Protein AF-A0A969FIJ3-F1 (afdb_monomer)

Solvent-accessible surface area (backbone atoms only — not comparable to full-atom values): 21245 Å² total; per-residue (Å²): 135,83,86,87,83,89,82,89,80,90,75,83,78,81,76,71,98,68,79,74,63,68,66,63,60,55,56,56,54,52,56,52,54,58,53,62,64,61,66,54,66,56,73,38,86,42,56,45,99,85,70,45,84,40,71,21,28,52,48,74,53,94,52,35,28,40,27,32,74,63,82,83,68,59,65,67,65,50,49,52,53,39,51,48,50,39,48,29,52,52,45,49,34,66,26,41,72,47,78,44,38,78,31,93,72,66,46,93,75,81,39,34,40,40,32,49,38,92,77,64,84,58,75,48,35,34,37,70,17,16,37,35,32,35,30,30,60,69,59,54,51,52,29,51,51,37,30,76,75,70,61,18,38,56,59,64,62,45,28,30,49,26,24,14,53,44,26,71,68,54,46,64,28,58,50,93,56,97,73,62,90,77,60,43,42,61,43,47,8,46,5,61,40,41,22,60,51,30,39,60,73,56,66,56,46,66,36,55,55,94,83,36,53,41,69,59,51,54,51,56,35,42,48,42,41,54,57,47,69,71,38,86,86,60,44,61,75,74,14,69,73,68,68,33,64,80,89,63,86,63,19,75,86,68,74,57,76,71,56,44,18,38,40,52,17,15,51,53,50,53,48,30,71,74,62,36,90,61,32,59,41,58,55,42,35,46,59,62,68,45,65,85,68,27,64,50,62,55,67,62,52,68,71,44,52,89,74,44,56,87,83,52,70,73,65,75,78,70,48,72,49,93,86,63,79,86,79,82,81,79,84,76,87,86,79,83,81,93,78,86,86,79,88,80,84,80,82,83,80,85,84,86,84,82,86,86,134

Radius of gyration: 30.66 Å; Cα contacts (8 Å, |Δi|>4): 439; chains: 1; bounding box: 128×74×76 Å

Foldseek 3Di:
DDDDDDDDDPDDDPPPPPPPPVVVVVVVVVVVVVVVVVVQAAWDFAQDPVRDTATFGWDDDDAETETHNDDPADNVLVHVVVVLVVLLLVVLCLLQVDAAAEDPRPPPPNHQYEYADCDDPPQKAAAASYGYIYHHNVQVVVQSVCCVPPVAGELVSLLSSLRRSNHPLVLLAEALDPDDPLSCLQSNLSSVLSSVLSCVSSVGLHDADVPHRVVVVVVVLLVQLVVQVVDPVRDCVPDSSVQHGDDDPCCVVVVNPDGSSSPSNNLVVVQCVVVHSCSSNLVNVVSSVQPSQQHDHVVCCSVCVVVQPPPNVVDPPSDHDVPDDDDDDDDDDDDDDDDDDDDDDDDDDDDDDDYDD

Nearest PDB structures (foldseek):
  5ev7-assembly1_A  TM=6.790E-01  e=1.450E-02  Bacillus anthracis str. Ames
  4fca-assembly1_A  TM=6.463E-01  e=1.037E-02  Bacillus anthracis str. Ames
  5xpz-assembly1_A  TM=2.868E-01  e=5.415E+00  Mus musculus

Mean predicted aligned error: 12.71 Å

pLDDT: mean 77.04, std 23.47, range [26.08, 98.75]

Structure (mmCIF, N/CA/C/O backbone):
data_AF-A0A969FIJ3-F1
#
_entry.id   AF-A0A969FIJ3-F1
#
loop_
_atom_site.group_PDB
_atom_site.id
_atom_site.type_symbol
_atom_site.label_atom_id
_atom_site.label_alt_id
_atom_site.label_comp_id
_atom_site.label_asym_id
_atom_site.label_entity_id
_atom_site.label_seq_id
_atom_site.pdbx_PDB_ins_code
_atom_site.Cartn_x
_atom_site.Cartn_y
_atom_site.Cartn_z
_atom_site.occupancy
_atom_site.B_iso_or_equiv
_atom_site.auth_seq_id
_atom_site.auth_comp_id
_atom_site.auth_asym_id
_atom_site.auth_atom_id
_atom_site.pdbx_PDB_model_num
ATOM 1 N N . MET A 1 1 ? -69.241 -50.575 40.522 1.00 38.28 1 MET A N 1
ATOM 2 C CA . MET A 1 1 ? -68.792 -51.940 40.877 1.00 38.28 1 MET A CA 1
ATOM 3 C C . MET A 1 1 ? -67.268 -51.970 40.905 1.00 38.28 1 MET A C 1
ATOM 5 O O . MET A 1 1 ? -66.682 -51.654 39.887 1.00 38.28 1 MET A O 1
ATOM 9 N N . ARG A 1 2 ? -66.697 -52.362 42.060 1.00 39.72 2 ARG A N 1
ATOM 10 C CA . ARG A 1 2 ? -65.316 -52.843 42.334 1.00 39.72 2 ARG A CA 1
ATOM 11 C C . ARG A 1 2 ? -64.146 -51.885 42.018 1.00 39.72 2 ARG A C 1
ATOM 13 O O . ARG A 1 2 ? -63.841 -51.666 40.862 1.00 39.72 2 ARG A O 1
ATOM 20 N N . HIS A 1 3 ? -63.554 -51.165 42.979 1.00 37.84 3 HIS A N 1
ATOM 21 C CA . HIS A 1 3 ? -62.627 -51.547 44.077 1.00 37.84 3 HIS A CA 1
ATOM 22 C C . HIS A 1 3 ? -61.301 -52.228 43.671 1.00 37.84 3 HIS A C 1
ATOM 24 O O . HIS A 1 3 ? -61.335 -53.299 43.072 1.00 37.84 3 HIS A O 1
ATOM 30 N N . ARG A 1 4 ? -60.206 -51.679 44.251 1.00 47.75 4 ARG A N 1
ATOM 31 C CA . ARG A 1 4 ? -58.844 -52.228 44.504 1.00 47.75 4 ARG A CA 1
ATOM 32 C C . ARG A 1 4 ? -57.870 -52.182 43.309 1.00 47.75 4 ARG A C 1
ATOM 34 O O . ARG A 1 4 ? -58.244 -52.588 42.228 1.00 47.75 4 ARG A O 1
ATOM 41 N N . ARG A 1 5 ? -56.612 -51.730 43.427 1.00 51.38 5 ARG A N 1
ATOM 42 C CA . ARG A 1 5 ? -55.646 -51.743 44.550 1.00 51.38 5 ARG A CA 1
ATOM 43 C C . ARG A 1 5 ? -54.592 -50.629 44.372 1.00 51.38 5 ARG A C 1
ATOM 45 O O . ARG A 1 5 ? -54.043 -50.484 43.289 1.00 51.38 5 ARG A O 1
ATOM 52 N N . LEU A 1 6 ? -54.290 -49.932 45.467 1.00 44.53 6 LEU A N 1
ATOM 53 C CA . LEU A 1 6 ? -52.972 -49.364 45.771 1.00 44.53 6 LEU A CA 1
ATOM 54 C C . LEU A 1 6 ? -52.019 -50.516 46.125 1.00 44.53 6 LEU A C 1
ATOM 56 O O . LEU A 1 6 ? -52.458 -51.406 46.855 1.00 44.53 6 LEU A O 1
ATOM 60 N N . HIS A 1 7 ? -50.775 -50.486 45.640 1.00 38.09 7 HIS A N 1
ATOM 61 C CA . HIS A 1 7 ? -49.540 -50.639 46.430 1.00 38.09 7 HIS A CA 1
ATOM 62 C C . HIS A 1 7 ? -48.303 -50.736 45.516 1.00 38.09 7 HIS A C 1
ATOM 64 O O . HIS A 1 7 ? -48.352 -51.394 44.483 1.00 38.09 7 HIS A O 1
ATOM 70 N N . GLU A 1 8 ? -47.213 -50.127 45.996 1.00 42.97 8 GLU A N 1
ATOM 71 C CA . GLU A 1 8 ? -45.806 -50.498 45.761 1.00 42.97 8 GLU A CA 1
ATOM 72 C C . GLU A 1 8 ? -45.155 -50.123 44.422 1.00 42.97 8 GLU A C 1
ATOM 74 O O . GLU A 1 8 ? -45.202 -50.863 43.447 1.00 42.97 8 GLU A O 1
ATOM 79 N N . LEU A 1 9 ? -44.417 -49.006 44.426 1.00 40.34 9 LEU A N 1
ATOM 80 C CA . LEU A 1 9 ? -42.949 -49.058 44.530 1.00 40.34 9 LEU A CA 1
ATOM 81 C C . LEU A 1 9 ? -42.383 -47.639 44.700 1.00 40.34 9 LEU A C 1
ATOM 83 O O . LEU A 1 9 ? -42.092 -46.922 43.746 1.00 40.34 9 LEU A O 1
ATOM 87 N N . GLU A 1 10 ? -42.235 -47.251 45.968 1.00 41.41 10 GLU A N 1
ATOM 88 C CA . GLU A 1 10 ? -41.238 -46.277 46.402 1.00 41.41 10 GLU A CA 1
ATOM 89 C C . GLU A 1 10 ? -39.854 -46.915 46.240 1.00 41.41 10 GLU A C 1
ATOM 91 O O . GLU A 1 10 ? -39.358 -47.592 47.143 1.00 41.41 10 GLU A O 1
ATOM 96 N N . GLU A 1 11 ? -39.212 -46.698 45.093 1.00 43.38 11 GLU A N 1
ATOM 97 C CA . GLU A 1 11 ? -37.785 -46.968 44.947 1.00 43.38 11 GLU A CA 1
ATOM 98 C C . GLU A 1 11 ? -36.988 -45.666 45.077 1.00 43.38 11 GLU A C 1
ATOM 100 O O . GLU A 1 11 ? -36.886 -44.823 44.189 1.00 43.38 11 GLU A O 1
ATOM 105 N N . ARG A 1 12 ? -36.484 -45.518 46.301 1.00 45.59 12 ARG A N 1
ATOM 106 C CA . ARG A 1 12 ? -35.433 -44.635 46.805 1.00 45.59 12 ARG A CA 1
ATOM 107 C C . ARG A 1 12 ? -34.434 -44.153 45.739 1.00 45.59 12 ARG A C 1
ATOM 109 O O . ARG A 1 12 ? -33.413 -44.794 45.508 1.00 45.59 12 ARG A O 1
ATOM 116 N N . LEU A 1 13 ? -34.618 -42.930 45.243 1.00 38.44 13 LEU A N 1
ATOM 117 C CA . LEU A 1 13 ? -33.508 -42.120 44.733 1.00 38.44 13 LEU A CA 1
ATOM 118 C C . LEU A 1 13 ? -32.872 -41.355 45.900 1.00 38.44 13 LEU A C 1
ATOM 120 O O . LEU A 1 13 ? -33.272 -40.250 46.259 1.00 38.44 13 LEU A O 1
ATOM 124 N N . HIS A 1 14 ? -31.864 -41.974 46.515 1.00 43.59 14 HIS A N 1
ATOM 125 C CA . HIS A 1 14 ? -30.835 -41.235 47.241 1.00 43.59 14 HIS A CA 1
ATOM 126 C C . HIS A 1 14 ? -30.040 -40.416 46.222 1.00 43.59 14 HIS A C 1
ATOM 128 O O . HIS A 1 14 ? -29.164 -40.945 45.543 1.00 43.59 14 HIS A O 1
ATOM 134 N N . ILE A 1 15 ? -30.360 -39.128 46.106 1.00 46.44 15 ILE A N 1
ATOM 135 C CA . ILE A 1 15 ? -29.511 -38.158 45.416 1.00 46.44 15 ILE A CA 1
ATOM 136 C C . ILE A 1 15 ? -28.319 -37.889 46.349 1.00 46.44 15 ILE A C 1
ATOM 138 O O . ILE A 1 15 ? -28.522 -37.339 47.435 1.00 46.44 15 ILE A O 1
ATOM 142 N N . PRO A 1 16 ? -27.085 -38.293 45.994 1.00 43.69 16 PRO A N 1
ATOM 143 C CA . PRO A 1 16 ? -25.921 -37.955 46.792 1.00 43.69 16 PRO A CA 1
ATOM 144 C C . PRO A 1 16 ? -25.721 -36.438 46.780 1.00 43.69 16 PRO A C 1
ATOM 146 O O . PRO A 1 16 ? -25.779 -35.789 45.736 1.00 43.69 16 PRO A O 1
ATOM 149 N N . ILE A 1 17 ? -25.446 -35.880 47.957 1.00 47.59 17 ILE A N 1
ATOM 150 C CA . ILE A 1 17 ? -25.053 -34.486 48.181 1.00 47.59 17 ILE A CA 1
ATOM 151 C C . ILE A 1 17 ? -23.672 -34.268 47.534 1.00 47.59 17 ILE A C 1
ATOM 153 O O . ILE A 1 17 ? -22.637 -34.291 48.184 1.00 47.59 17 ILE A O 1
ATOM 157 N N . THR A 1 18 ? -23.647 -34.130 46.212 1.00 46.31 18 THR A N 1
ATOM 158 C CA . THR A 1 18 ? -22.506 -33.639 45.412 1.00 46.31 18 THR A CA 1
ATOM 159 C C . THR A 1 18 ? -22.951 -32.593 44.382 1.00 46.31 18 THR A C 1
ATOM 161 O O . THR A 1 18 ? -22.130 -31.994 43.695 1.00 46.31 18 THR A O 1
ATOM 164 N N . THR A 1 19 ? -24.246 -32.266 44.340 1.00 47.97 19 THR A N 1
ATOM 165 C CA . THR A 1 19 ? -24.864 -31.317 43.398 1.00 47.97 19 THR A CA 1
ATOM 166 C C . THR A 1 19 ? -24.962 -29.883 43.943 1.00 47.97 19 THR A C 1
ATOM 168 O O . THR A 1 19 ? -25.822 -29.119 43.524 1.00 47.97 19 THR A O 1
ATOM 171 N N . ALA A 1 20 ? -24.099 -29.494 44.887 1.00 42.94 20 ALA A N 1
ATOM 172 C CA . ALA A 1 20 ? -24.040 -28.117 45.404 1.00 42.94 20 ALA A CA 1
ATOM 173 C C . ALA A 1 20 ? -22.777 -27.348 44.964 1.00 42.94 20 ALA A C 1
ATOM 175 O O . ALA A 1 20 ? -22.721 -26.132 45.107 1.00 42.94 20 ALA A O 1
ATOM 176 N N . ILE A 1 21 ? -21.784 -28.024 44.371 1.00 46.81 21 ILE A N 1
ATOM 177 C CA . ILE A 1 21 ? -20.532 -27.389 43.912 1.00 46.81 21 ILE A CA 1
ATOM 178 C C . ILE A 1 21 ? -20.587 -27.028 42.410 1.00 46.81 21 ILE A C 1
ATOM 180 O O . ILE A 1 21 ? -19.898 -26.114 41.967 1.00 46.81 21 ILE A O 1
ATOM 184 N N . ALA A 1 22 ? -21.483 -27.638 41.626 1.00 44.12 22 ALA A N 1
ATOM 185 C CA . ALA A 1 22 ? -21.610 -27.367 40.186 1.00 44.12 22 ALA A CA 1
ATOM 186 C C . ALA A 1 22 ? -22.306 -26.028 39.839 1.00 44.12 22 ALA A C 1
ATOM 188 O O . ALA A 1 22 ? -22.128 -25.501 38.742 1.00 44.12 22 ALA A O 1
ATOM 189 N N . ILE A 1 23 ? -23.063 -25.430 40.766 1.00 46.53 23 ILE A N 1
ATOM 190 C CA . ILE A 1 23 ? -23.781 -24.162 40.517 1.00 46.53 23 ILE A CA 1
ATOM 191 C C . ILE A 1 23 ? -22.885 -22.940 40.812 1.00 46.53 23 ILE A C 1
ATOM 193 O O . ILE A 1 23 ? -23.052 -21.888 40.201 1.00 46.53 23 ILE A O 1
ATOM 197 N N . GLY A 1 24 ? -21.864 -23.082 41.669 1.00 38.59 24 GLY A N 1
ATOM 198 C CA . GLY A 1 24 ? -20.928 -21.996 42.001 1.00 38.59 24 GLY A CA 1
ATOM 199 C C . GLY A 1 24 ? -19.854 -21.726 40.939 1.00 38.59 24 GLY A C 1
ATOM 200 O O . GLY A 1 24 ? -19.436 -20.584 40.766 1.00 38.59 24 GLY A O 1
ATOM 201 N N . VAL A 1 25 ? -19.433 -22.750 40.187 1.00 47.12 25 VAL A N 1
ATOM 202 C CA . VAL A 1 25 ? -18.399 -22.608 39.140 1.00 47.12 25 VAL A CA 1
ATOM 203 C C . VAL A 1 25 ? -18.977 -22.007 37.851 1.00 47.12 25 VAL A C 1
ATOM 205 O O . VAL A 1 25 ? -18.293 -21.269 37.143 1.00 47.12 25 VAL A O 1
ATOM 208 N N . THR A 1 26 ? -20.265 -22.233 37.585 1.00 46.59 26 THR A N 1
ATOM 209 C CA . THR A 1 26 ? -20.942 -21.718 36.384 1.00 46.59 26 THR A CA 1
ATOM 210 C C . THR A 1 26 ? -21.157 -20.197 36.449 1.00 46.59 26 THR A C 1
ATOM 212 O O . THR A 1 26 ? -21.027 -19.509 35.439 1.00 46.59 26 THR A O 1
ATOM 215 N N . SER A 1 27 ? -21.376 -19.631 37.642 1.00 44.84 27 SER A N 1
ATOM 216 C CA . SER A 1 27 ? -21.600 -18.185 37.816 1.00 44.84 27 SER A CA 1
ATOM 217 C C . SER A 1 27 ? -20.328 -17.328 37.697 1.00 44.84 27 SER A C 1
ATOM 219 O O . SER A 1 27 ? -20.415 -16.181 37.264 1.00 44.84 27 SER A O 1
ATOM 221 N N . CYS A 1 28 ? -19.139 -17.865 38.004 1.00 45.59 28 CYS A N 1
ATOM 222 C CA . CYS A 1 28 ? -17.873 -17.135 37.818 1.00 45.59 28 CYS A CA 1
ATOM 223 C C . CYS A 1 28 ? -17.444 -17.045 36.342 1.00 45.59 28 CYS A C 1
ATOM 225 O O . CYS A 1 28 ? -16.879 -16.032 35.932 1.00 45.59 28 CYS A O 1
ATOM 227 N N . LEU A 1 29 ? -17.745 -18.061 35.526 1.00 49.56 29 LEU A N 1
ATOM 228 C CA . LEU A 1 29 ? -17.439 -18.043 34.089 1.00 49.56 29 LEU A CA 1
ATOM 229 C C . LEU A 1 29 ? -18.309 -17.039 33.320 1.00 49.56 29 LEU A C 1
ATOM 231 O O . LEU A 1 29 ? -17.818 -16.368 32.415 1.00 49.56 29 LEU A O 1
ATOM 235 N N . ILE A 1 30 ? -19.573 -16.870 33.717 1.00 51.31 30 ILE A N 1
ATOM 236 C CA . ILE A 1 30 ? -20.491 -15.934 33.055 1.00 51.31 30 ILE A CA 1
ATOM 237 C C . ILE A 1 30 ? -20.077 -14.476 33.327 1.00 51.31 30 ILE A C 1
ATOM 239 O O . ILE A 1 30 ? -19.991 -13.684 32.392 1.0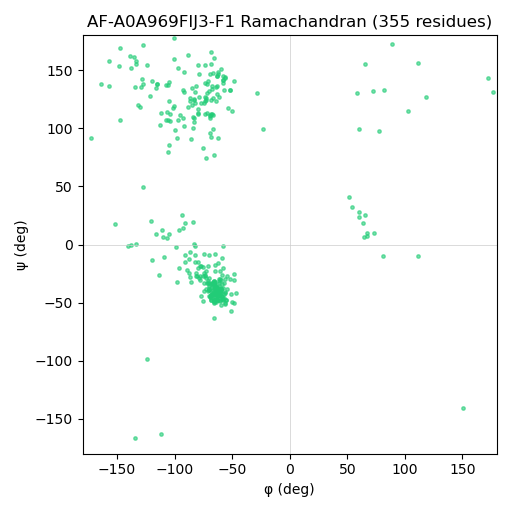0 51.31 30 ILE A O 1
ATOM 243 N N . VAL A 1 31 ? -19.722 -14.112 34.567 1.00 51.97 31 VAL A N 1
ATOM 244 C CA . VAL A 1 31 ? -19.271 -12.738 34.885 1.00 51.97 31 VAL A CA 1
ATOM 245 C C . VAL A 1 31 ? -17.916 -12.412 34.236 1.00 51.97 31 VAL A C 1
ATOM 247 O O . VAL A 1 31 ? -17.709 -11.280 33.797 1.00 51.97 31 VAL A O 1
ATOM 250 N N . GLY A 1 32 ? -17.022 -13.400 34.100 1.00 50.09 32 GLY A N 1
ATOM 251 C CA . GLY A 1 32 ? -15.751 -13.244 33.385 1.00 50.09 32 GLY A CA 1
ATOM 252 C C . GLY A 1 32 ? -15.928 -12.974 31.887 1.00 50.09 32 GLY A C 1
ATOM 253 O O . GLY A 1 32 ? -15.291 -12.071 31.351 1.00 50.09 32 GLY A O 1
ATOM 254 N N . LEU A 1 33 ? -16.846 -13.685 31.223 1.00 51.34 33 LEU A N 1
ATOM 255 C CA . LEU A 1 33 ? -17.133 -13.469 29.801 1.00 51.34 33 LEU A CA 1
ATOM 256 C C . LEU A 1 33 ? -17.807 -12.107 29.557 1.00 51.34 33 LEU A C 1
ATOM 258 O O . LEU A 1 33 ? -17.363 -11.364 28.687 1.00 51.34 33 LEU A O 1
ATOM 262 N N . TYR A 1 34 ? -18.790 -11.700 30.370 1.00 52.25 34 TYR A N 1
ATOM 263 C CA . TYR A 1 34 ? -19.407 -10.369 30.226 1.00 52.25 34 TYR A CA 1
ATOM 264 C C . TYR A 1 34 ? -18.438 -9.208 30.526 1.00 52.25 34 TYR A C 1
ATOM 266 O O . TYR A 1 34 ? -18.558 -8.138 29.927 1.00 52.25 34 TYR A O 1
ATOM 274 N N . GLY A 1 35 ? -17.473 -9.396 31.434 1.00 50.66 35 GLY A N 1
ATOM 275 C CA . GLY A 1 35 ? -16.466 -8.384 31.769 1.00 50.66 35 GLY A CA 1
ATOM 276 C C . GLY A 1 35 ? -15.441 -8.140 30.656 1.00 50.66 35 GLY A C 1
ATOM 277 O O . GLY A 1 35 ? -15.092 -6.989 30.395 1.00 50.66 35 GLY A O 1
ATOM 278 N N . VAL A 1 36 ? -15.011 -9.200 29.963 1.00 53.50 36 VAL A N 1
ATOM 279 C CA . VAL A 1 36 ? -14.048 -9.114 28.850 1.00 53.50 36 VAL A CA 1
ATOM 280 C C . VAL A 1 36 ? -14.674 -8.446 27.619 1.00 53.50 36 VAL A C 1
ATOM 282 O O . VAL A 1 36 ? -14.043 -7.586 27.008 1.00 53.50 36 VAL A O 1
ATOM 285 N N . TRP A 1 37 ? -15.947 -8.726 27.319 1.00 50.88 37 TRP A N 1
ATOM 286 C CA . TRP A 1 37 ? -16.660 -8.092 26.199 1.00 50.88 37 TRP A CA 1
ATOM 287 C C . TRP A 1 37 ? -16.905 -6.583 26.397 1.00 50.88 37 TRP A C 1
ATOM 289 O O . TRP A 1 37 ? -16.874 -5.801 25.444 1.00 50.88 37 TRP A O 1
ATOM 299 N N . ARG A 1 38 ? -17.102 -6.122 27.642 1.00 52.25 38 ARG A N 1
ATOM 300 C CA . ARG A 1 38 ? -17.423 -4.708 27.922 1.00 52.25 38 ARG A CA 1
ATOM 301 C C . ARG A 1 38 ? -16.215 -3.767 27.836 1.00 52.25 38 ARG A C 1
ATOM 303 O O . ARG A 1 38 ? -16.406 -2.561 27.690 1.00 52.25 38 ARG A O 1
ATOM 310 N N . GLN A 1 39 ? -14.988 -4.287 27.907 1.00 52.25 39 GLN A N 1
ATOM 311 C CA . GLN A 1 39 ? -13.769 -3.469 27.855 1.00 52.25 39 GLN A CA 1
ATOM 312 C C . GLN A 1 39 ? -13.365 -3.039 26.436 1.00 52.25 39 GLN A C 1
ATOM 314 O O . GLN A 1 39 ? -12.664 -2.040 26.296 1.00 52.25 39 GLN A O 1
ATOM 319 N N . GLN A 1 40 ? -13.840 -3.715 25.385 1.00 57.62 40 GLN A N 1
ATOM 320 C CA . GLN A 1 40 ? -13.489 -3.378 23.995 1.00 57.62 40 GLN A CA 1
ATOM 321 C C . GLN A 1 40 ? -14.173 -2.114 23.446 1.00 57.62 40 GLN A C 1
ATOM 323 O O . GLN A 1 40 ? -13.800 -1.637 22.385 1.00 57.62 40 GLN A O 1
ATOM 328 N N . HIS A 1 41 ? -15.130 -1.527 24.171 1.00 65.25 41 HIS A N 1
ATOM 329 C CA . HIS A 1 41 ? -16.005 -0.490 23.614 1.00 65.25 41 HIS A CA 1
ATOM 330 C C . HIS A 1 41 ? -15.846 0.884 24.277 1.00 65.25 41 HIS A C 1
ATOM 332 O O . HIS A 1 41 ? -16.674 1.765 24.053 1.00 65.25 41 HIS A O 1
ATOM 338 N N . GLN A 1 42 ? -14.853 1.114 25.138 1.00 82.88 42 GLN A N 1
ATOM 339 C CA . GLN A 1 42 ? -14.615 2.481 25.613 1.00 82.88 42 GLN A CA 1
ATOM 340 C C . GLN A 1 42 ? -14.009 3.317 24.482 1.00 82.88 42 GLN A C 1
ATOM 342 O O . GLN A 1 42 ? -13.072 2.878 23.819 1.00 82.88 42 GLN A O 1
ATOM 347 N N . GLY A 1 43 ? -14.590 4.500 24.255 1.00 85.81 43 GLY A N 1
ATOM 348 C CA . GLY A 1 43 ? -14.058 5.462 23.297 1.00 85.81 43 GLY A CA 1
ATOM 349 C C . GLY A 1 43 ? -12.624 5.841 23.661 1.00 85.81 43 GLY A C 1
ATOM 350 O O . GLY A 1 43 ? -12.279 5.944 24.839 1.00 85.81 43 GLY A O 1
ATOM 351 N N . PHE A 1 44 ? -11.798 5.993 22.641 1.00 86.44 44 PHE A N 1
ATOM 352 C CA . PHE A 1 44 ? -10.404 6.378 22.706 1.00 86.44 44 PHE A CA 1
ATOM 353 C C . PHE A 1 44 ? -10.231 7.719 21.997 1.00 86.44 44 PHE A C 1
ATOM 355 O O . PHE A 1 44 ? -10.736 7.905 20.891 1.00 86.44 44 PHE A O 1
ATOM 362 N N . GLU A 1 45 ? -9.496 8.632 22.623 1.00 92.69 45 GLU A N 1
ATOM 363 C CA . GLU A 1 45 ? -9.144 9.909 22.016 1.00 92.69 45 GLU A CA 1
ATOM 364 C C . GLU A 1 45 ? -7.970 9.728 21.047 1.00 92.69 45 GLU A C 1
ATOM 366 O O . GLU A 1 45 ? -6.863 9.399 21.457 1.00 92.69 45 GLU A O 1
ATOM 371 N N . TYR A 1 46 ? -8.228 9.926 19.759 1.00 93.25 46 TYR A N 1
ATOM 372 C CA . TYR A 1 46 ? -7.270 9.841 18.663 1.00 93.25 46 TYR A CA 1
ATOM 373 C C . TYR A 1 46 ? -6.950 11.240 18.132 1.00 93.25 46 TYR A C 1
ATOM 375 O O . TYR A 1 46 ? -7.864 12.044 17.946 1.00 93.25 46 TYR A O 1
ATOM 383 N N . ILE A 1 47 ? -5.675 11.518 17.848 1.00 94.69 47 ILE A N 1
ATOM 384 C CA . ILE A 1 47 ? -5.251 12.751 17.173 1.00 94.69 47 ILE A CA 1
ATOM 385 C C . ILE A 1 47 ? -4.988 12.428 15.702 1.00 94.69 47 ILE A C 1
ATOM 387 O O . ILE A 1 47 ? -4.103 11.624 15.387 1.00 94.69 47 ILE A O 1
ATOM 391 N N . SER A 1 48 ? -5.767 13.051 14.815 1.00 95.25 48 SER A N 1
ATOM 392 C CA . SER A 1 48 ? -5.646 12.883 13.366 1.00 95.25 48 SER A CA 1
ATOM 393 C C . SER A 1 48 ? -4.357 13.493 12.820 1.00 95.25 48 SER A C 1
ATOM 395 O O . SER A 1 48 ? -3.698 14.312 13.463 1.00 95.25 48 SER A O 1
ATOM 397 N N . PHE A 1 49 ? -3.998 13.157 11.586 1.00 94.31 49 PHE A N 1
ATOM 398 C CA . PHE A 1 49 ? -2.843 13.722 10.891 1.00 94.31 49 PHE A CA 1
ATOM 399 C C . PHE A 1 49 ? -2.999 15.221 10.631 1.00 94.31 49 PHE A C 1
ATOM 401 O O . PHE A 1 49 ? -2.006 15.901 10.370 1.00 94.31 49 PHE A O 1
ATOM 408 N N . ARG A 1 50 ? -4.233 15.732 10.711 1.00 94.25 50 ARG A N 1
ATOM 409 C CA . ARG A 1 50 ? -4.576 17.158 10.649 1.00 94.25 50 ARG A CA 1
ATOM 410 C C . ARG A 1 50 ? -4.726 17.795 12.036 1.00 94.25 50 ARG A C 1
ATOM 412 O O . ARG A 1 50 ? -5.212 18.918 12.136 1.00 94.25 50 ARG A O 1
ATOM 419 N N . SER A 1 51 ? -4.285 17.101 13.085 1.00 93.69 51 SER A N 1
ATOM 420 C CA . SER A 1 51 ? -4.316 17.545 14.482 1.00 93.69 51 SER A CA 1
ATOM 421 C C . SER A 1 51 ? -5.723 17.711 15.066 1.00 93.69 51 SER A C 1
ATOM 423 O O . SER A 1 51 ? -5.918 18.487 16.001 1.00 93.69 51 SER A O 1
ATOM 425 N N . GLU A 1 52 ? -6.713 16.992 14.536 1.00 94.88 52 GLU A N 1
ATOM 426 C CA . GLU A 1 52 ? -8.063 16.961 15.102 1.00 94.88 52 GLU A CA 1
ATOM 427 C C . GLU A 1 52 ? -8.135 15.922 16.217 1.00 94.88 52 GLU A C 1
ATOM 429 O O . GLU A 1 52 ? -7.688 14.788 16.050 1.00 94.88 52 GLU A O 1
ATOM 434 N N . THR A 1 53 ? -8.747 16.285 17.339 1.00 95.00 53 THR A N 1
ATOM 435 C CA . THR A 1 53 ? -9.017 15.357 18.438 1.00 95.00 53 THR A CA 1
ATOM 436 C C . THR A 1 53 ? -10.361 14.670 18.215 1.00 95.00 53 THR A C 1
ATOM 438 O O . THR A 1 53 ? -11.406 15.320 18.170 1.00 95.00 53 THR A O 1
ATOM 441 N N . LEU A 1 54 ? -10.346 13.346 18.086 1.00 95.06 54 LEU A N 1
ATOM 442 C CA . LEU A 1 54 ? -11.485 12.538 17.666 1.00 95.06 54 LEU A CA 1
ATOM 443 C C . LEU A 1 54 ? -11.741 11.411 18.668 1.00 95.06 54 LEU A C 1
ATOM 445 O O . LEU A 1 54 ? -10.815 10.748 19.116 1.00 95.06 54 LEU A O 1
ATOM 449 N N . GLN A 1 55 ? -13.006 11.142 18.992 1.00 95.31 55 GLN A N 1
ATOM 450 C CA . GLN A 1 55 ? -13.375 9.956 19.771 1.00 95.31 55 GLN A CA 1
ATOM 451 C C . GLN A 1 55 ? -13.568 8.757 18.841 1.00 95.31 55 GLN A C 1
ATOM 453 O O . GLN A 1 55 ? -14.332 8.842 17.877 1.00 95.31 55 GLN A O 1
ATOM 458 N N . ARG A 1 56 ? -12.871 7.652 19.111 1.00 94.88 56 ARG A N 1
ATOM 459 C CA . ARG A 1 56 ? -12.833 6.452 18.264 1.00 94.88 56 ARG A CA 1
ATOM 460 C C . ARG A 1 56 ? -13.009 5.163 19.044 1.00 94.88 56 ARG A C 1
ATOM 462 O O . ARG A 1 56 ? -12.741 5.109 20.238 1.00 94.88 56 ARG A O 1
ATOM 469 N N . TYR A 1 57 ? -13.428 4.108 18.362 1.00 94.38 57 TYR A N 1
ATOM 470 C CA . TYR A 1 57 ? -13.702 2.806 18.959 1.00 94.38 57 TYR A CA 1
ATOM 471 C C . TYR A 1 57 ? -12.671 1.780 18.491 1.00 94.38 57 TYR A C 1
ATOM 473 O O . TYR A 1 57 ? -12.598 1.501 17.294 1.00 94.38 57 TYR A O 1
ATOM 481 N N . PRO A 1 58 ? -11.818 1.272 19.402 1.00 93.81 58 PRO A N 1
ATOM 482 C CA . PRO A 1 58 ? -10.690 0.441 19.018 1.00 93.81 58 PRO A CA 1
ATOM 483 C C . PRO A 1 58 ? -11.075 -1.034 18.852 1.00 93.81 58 PRO A C 1
ATOM 485 O O . PRO A 1 58 ? -11.409 -1.708 19.824 1.00 93.81 58 PRO A O 1
ATOM 488 N N . TYR A 1 59 ? -10.869 -1.564 17.652 1.00 94.31 59 TYR A N 1
ATOM 489 C CA . TYR A 1 59 ? -10.833 -2.995 17.360 1.00 94.31 59 TYR A CA 1
ATOM 490 C C . TYR A 1 59 ? -9.374 -3.404 17.146 1.00 94.31 59 TYR A C 1
ATOM 492 O O . TYR A 1 59 ? -8.664 -2.800 16.342 1.00 94.31 59 TYR A O 1
ATOM 500 N N . LYS A 1 60 ? -8.877 -4.375 17.914 1.00 94.06 60 LYS A N 1
ATOM 501 C CA . LYS A 1 60 ? -7.439 -4.674 17.999 1.00 94.06 60 LYS A CA 1
ATOM 502 C C . LYS A 1 60 ? -7.125 -6.054 17.449 1.00 94.06 60 LYS A C 1
ATOM 504 O O . LYS A 1 60 ? -7.797 -7.011 17.805 1.00 94.06 60 LYS A O 1
ATOM 509 N N . SER A 1 61 ? -6.033 -6.138 16.700 1.00 95.56 61 SER A N 1
ATOM 510 C CA . SER A 1 61 ? -5.329 -7.384 16.389 1.00 95.56 61 SER A CA 1
ATOM 511 C C . SER A 1 61 ? -3.962 -7.395 17.074 1.00 95.56 61 SER A C 1
ATOM 513 O O . SER A 1 61 ? -3.707 -6.630 18.009 1.00 95.56 61 SER A O 1
ATOM 515 N N . ARG A 1 62 ? -3.064 -8.272 16.618 1.00 95.19 62 ARG A N 1
ATOM 516 C CA . ARG A 1 62 ? -1.719 -8.406 17.172 1.00 95.19 62 ARG A CA 1
ATOM 517 C C . ARG A 1 62 ? -0.815 -7.218 16.839 1.00 95.19 62 ARG A C 1
ATOM 519 O O . ARG A 1 62 ? -0.036 -6.824 17.701 1.00 95.19 62 ARG A O 1
ATOM 526 N N . ASN A 1 63 ? -0.883 -6.691 15.619 1.00 96.56 63 ASN A N 1
ATOM 527 C CA . ASN A 1 63 ? -0.003 -5.623 15.137 1.00 96.56 63 ASN A CA 1
ATOM 528 C C . ASN A 1 63 ? -0.769 -4.353 14.734 1.00 96.56 63 ASN A C 1
ATOM 530 O O . ASN A 1 63 ? -0.151 -3.304 14.554 1.00 96.56 63 ASN A O 1
ATOM 534 N N . LEU A 1 64 ? -2.098 -4.425 14.604 1.00 96.38 64 LEU A N 1
ATOM 535 C CA . LEU A 1 64 ? -2.939 -3.327 14.120 1.00 96.38 64 LEU A CA 1
ATOM 536 C C . LEU A 1 64 ? -4.041 -2.960 15.118 1.00 96.38 64 LEU A C 1
ATOM 538 O O . LEU A 1 64 ? -4.533 -3.806 15.869 1.00 96.38 64 LEU A O 1
ATOM 542 N N . VAL A 1 65 ? -4.497 -1.710 15.055 1.00 95.38 65 VAL A N 1
ATOM 543 C CA . VAL A 1 65 ? -5.741 -1.264 15.693 1.00 95.38 65 VAL A CA 1
ATOM 544 C C . VAL A 1 65 ? -6.586 -0.471 14.699 1.00 95.38 65 VAL A C 1
ATOM 546 O O . VAL A 1 65 ? -6.147 0.559 14.200 1.00 95.38 65 VAL A O 1
ATOM 549 N N . LEU A 1 66 ? -7.805 -0.933 14.423 1.00 96.38 66 LEU A N 1
ATOM 550 C CA . LEU A 1 66 ? -8.815 -0.152 13.712 1.00 96.38 66 LEU A CA 1
ATOM 551 C C . LEU A 1 66 ? -9.513 0.769 14.714 1.00 96.38 66 LEU A C 1
ATOM 553 O O . LEU A 1 66 ? -10.075 0.312 15.705 1.00 96.38 66 LEU A O 1
ATOM 557 N N . LEU A 1 67 ? -9.462 2.070 14.460 1.00 95.62 67 LEU A N 1
ATOM 558 C CA . LEU A 1 67 ? -10.093 3.119 15.249 1.00 95.62 67 LEU A CA 1
ATOM 559 C C . LEU A 1 67 ? -11.326 3.609 14.482 1.00 95.62 67 LEU A C 1
ATOM 561 O O . LEU A 1 67 ? -11.249 4.567 13.710 1.00 95.62 6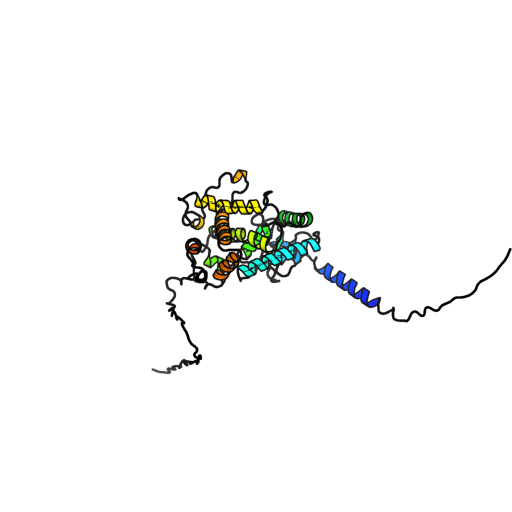7 LEU A O 1
ATOM 565 N N . ALA A 1 68 ? -12.445 2.913 14.676 1.00 96.50 68 ALA A N 1
ATOM 566 C CA . ALA A 1 68 ? -13.708 3.204 14.008 1.00 96.50 68 ALA A CA 1
ATOM 567 C C . ALA A 1 68 ? -14.379 4.461 14.582 1.00 96.50 68 ALA A C 1
ATOM 569 O O . ALA A 1 68 ? -14.163 4.827 15.741 1.00 96.50 68 ALA A O 1
ATOM 570 N N . ASP A 1 69 ? -15.201 5.127 13.782 1.00 94.50 69 ASP A N 1
ATOM 571 C CA . ASP A 1 69 ? -16.038 6.254 14.201 1.00 94.50 69 ASP A CA 1
ATOM 572 C C . ASP A 1 69 ? -17.351 5.814 14.873 1.00 94.50 69 ASP A C 1
ATOM 574 O O . ASP A 1 69 ? -17.957 6.607 15.597 1.00 94.50 69 ASP A O 1
ATOM 578 N N . ASP A 1 70 ? -17.730 4.540 14.733 1.00 90.38 70 ASP A N 1
ATOM 579 C CA . ASP A 1 70 ? -18.909 3.937 15.357 1.00 90.38 70 ASP A CA 1
ATOM 580 C C . ASP A 1 70 ? -18.629 2.543 15.976 1.00 90.38 70 ASP A C 1
ATOM 582 O O . ASP A 1 70 ? -17.625 1.898 15.681 1.00 90.38 70 ASP A O 1
ATOM 586 N N . ARG A 1 71 ? -19.505 2.089 16.882 1.00 86.56 71 ARG A N 1
ATOM 587 C CA . ARG A 1 71 ? -19.438 0.813 17.622 1.00 86.56 71 ARG A CA 1
ATOM 588 C C . ARG A 1 71 ? -20.312 -0.295 17.027 1.00 86.56 71 ARG A C 1
ATOM 590 O O . ARG A 1 71 ? -20.364 -1.378 17.600 1.00 86.56 71 ARG A O 1
ATOM 597 N N . HIS A 1 72 ? -21.063 -0.018 15.963 1.00 89.12 72 HIS A N 1
ATOM 598 C CA . HIS A 1 72 ? -22.102 -0.930 15.4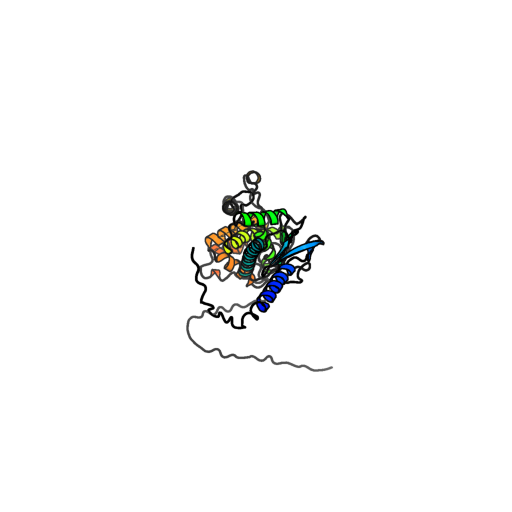65 1.00 89.12 72 HIS A CA 1
ATOM 599 C C . HIS A 1 72 ? -21.579 -2.064 14.573 1.00 89.12 72 HIS A C 1
ATOM 601 O O . HIS A 1 72 ? -22.374 -2.897 14.139 1.00 89.12 72 HIS A O 1
ATOM 607 N N . PHE A 1 73 ? -20.274 -2.122 14.300 1.00 93.44 73 PHE A N 1
ATOM 608 C CA . PHE A 1 73 ? -19.699 -3.209 13.514 1.00 93.44 73 PHE A CA 1
ATOM 609 C C . PHE A 1 73 ? -19.771 -4.536 14.273 1.00 93.44 73 PHE A C 1
ATOM 611 O O . PHE A 1 73 ? -19.453 -4.596 15.465 1.00 93.44 73 PHE A O 1
ATOM 618 N N . ASP A 1 74 ? -20.161 -5.598 13.566 1.00 94.62 74 ASP A N 1
ATOM 619 C CA . ASP A 1 74 ? -20.117 -6.953 14.100 1.00 94.62 74 ASP A CA 1
ATOM 620 C C . ASP A 1 74 ? -18.672 -7.337 14.438 1.00 94.62 74 ASP A C 1
ATOM 622 O O . ASP A 1 74 ? -17.760 -7.216 13.615 1.00 94.62 74 ASP A O 1
ATOM 626 N N . SER A 1 75 ? -18.457 -7.777 15.675 1.00 91.81 75 SER A N 1
ATOM 627 C CA . SER A 1 75 ? -17.115 -8.021 16.197 1.00 91.81 75 SER A CA 1
ATOM 628 C C . SER A 1 75 ? -16.424 -9.200 15.524 1.00 91.81 75 SER A C 1
ATOM 630 O O . SER A 1 75 ? -15.211 -9.149 15.371 1.00 91.81 75 SER A O 1
ATOM 632 N N . GLU A 1 76 ? -17.170 -10.240 15.135 1.00 95.19 76 GLU A N 1
ATOM 633 C CA . GLU A 1 76 ? -16.606 -11.412 14.449 1.00 95.19 76 GLU A CA 1
ATOM 634 C C . GLU A 1 76 ? -16.126 -11.012 13.050 1.00 95.19 76 GLU A C 1
ATOM 636 O O . GLU A 1 76 ? -14.965 -11.218 12.704 1.00 95.19 76 GLU A O 1
ATOM 641 N N . THR A 1 77 ? -16.969 -10.290 12.308 1.00 96.94 77 THR A N 1
ATOM 642 C CA . THR A 1 77 ? -16.627 -9.737 10.991 1.00 96.94 77 THR A CA 1
ATOM 643 C C . THR A 1 77 ? -15.384 -8.833 11.044 1.00 96.94 77 THR A C 1
ATOM 645 O O . THR A 1 77 ? -14.488 -8.954 10.207 1.00 96.94 77 THR A O 1
ATOM 648 N N . ILE A 1 78 ? -15.290 -7.921 12.022 1.00 97.31 78 ILE A N 1
ATOM 649 C CA . ILE A 1 78 ? -14.113 -7.045 12.166 1.00 97.31 78 ILE A CA 1
ATOM 650 C C . ILE A 1 78 ? -12.860 -7.821 12.591 1.00 97.31 78 ILE A C 1
ATOM 652 O O . ILE A 1 78 ? -11.770 -7.495 12.118 1.00 97.31 78 ILE A O 1
ATOM 656 N N . ASP A 1 79 ? -12.985 -8.826 13.461 1.00 96.81 79 ASP A N 1
ATOM 657 C CA . ASP A 1 79 ? -11.849 -9.650 13.893 1.00 96.81 79 ASP A CA 1
ATOM 658 C C . ASP A 1 79 ? -11.254 -10.444 12.720 1.00 96.81 79 ASP A C 1
ATOM 660 O O . ASP A 1 79 ? -10.033 -10.472 12.537 1.00 96.81 79 ASP A O 1
ATOM 664 N N . ASP A 1 80 ? -12.105 -10.984 11.848 1.00 98.25 80 ASP A N 1
ATOM 665 C CA . ASP A 1 80 ? -11.684 -11.657 10.620 1.00 98.25 80 ASP A CA 1
ATOM 666 C C . ASP A 1 80 ? -10.952 -10.705 9.658 1.00 98.25 80 ASP A C 1
ATOM 668 O O . ASP A 1 80 ? -9.855 -11.008 9.168 1.00 98.25 80 ASP A O 1
ATOM 672 N N . ILE A 1 81 ? -11.519 -9.516 9.423 1.00 98.56 81 ILE A N 1
ATOM 673 C CA . ILE A 1 81 ? -10.892 -8.460 8.614 1.00 98.56 81 ILE A CA 1
ATOM 674 C C . ILE A 1 81 ? -9.512 -8.112 9.178 1.00 98.56 81 ILE A C 1
ATOM 676 O O . ILE A 1 81 ? -8.515 -8.082 8.449 1.00 98.56 81 ILE A O 1
ATOM 680 N N . LEU A 1 82 ? -9.441 -7.843 10.481 1.00 98.19 82 LEU A N 1
ATOM 681 C CA . LEU A 1 82 ? -8.209 -7.455 11.149 1.00 98.19 82 LEU A CA 1
ATOM 682 C C . LEU A 1 82 ? -7.173 -8.577 11.138 1.00 98.19 82 LEU A C 1
ATOM 684 O O . LEU A 1 82 ? -5.990 -8.288 10.979 1.00 98.19 82 LEU A O 1
ATOM 688 N N . THR A 1 83 ? -7.591 -9.837 11.229 1.00 98.50 83 THR A N 1
ATOM 689 C CA . THR A 1 83 ? -6.706 -11.001 11.099 1.00 98.50 83 THR A CA 1
ATOM 690 C C . THR A 1 83 ? -6.065 -11.062 9.711 1.00 98.50 83 THR A C 1
ATOM 692 O O . THR A 1 83 ? -4.855 -11.268 9.583 1.00 98.50 83 THR A O 1
ATOM 695 N N . ILE A 1 84 ? -6.841 -10.810 8.651 1.00 98.75 84 ILE A N 1
ATOM 696 C CA . ILE A 1 84 ? -6.319 -10.746 7.278 1.00 98.75 84 ILE A CA 1
ATOM 697 C C . ILE A 1 84 ? -5.321 -9.591 7.126 1.00 98.75 84 ILE A C 1
ATOM 699 O O . ILE A 1 84 ? -4.249 -9.766 6.539 1.00 98.75 84 ILE A O 1
ATOM 703 N N . LEU A 1 85 ? -5.645 -8.412 7.658 1.00 98.69 85 LEU A N 1
ATOM 704 C CA . LEU A 1 85 ? -4.755 -7.252 7.611 1.00 98.69 85 LEU A CA 1
ATOM 705 C C . LEU A 1 85 ? -3.485 -7.464 8.452 1.00 98.69 85 LEU A C 1
ATOM 707 O O . LEU A 1 85 ? -2.407 -7.044 8.035 1.00 98.69 85 LEU A O 1
ATOM 711 N N . ASP A 1 86 ? -3.568 -8.166 9.582 1.00 98.56 86 ASP A N 1
ATOM 712 C CA . ASP A 1 86 ? -2.413 -8.544 10.402 1.00 98.56 86 ASP A CA 1
ATOM 713 C C . ASP A 1 86 ? -1.469 -9.478 9.628 1.00 98.56 86 ASP A C 1
ATOM 715 O O . ASP A 1 86 ? -0.254 -9.272 9.597 1.00 98.56 86 ASP A O 1
ATOM 719 N N . HIS A 1 87 ? -2.015 -10.446 8.886 1.00 98.69 87 HIS A N 1
ATOM 720 C CA . HIS A 1 87 ? -1.224 -11.270 7.971 1.00 98.69 87 HIS A CA 1
ATOM 721 C C . HIS A 1 87 ? -0.580 -10.447 6.845 1.00 98.69 87 HIS A C 1
ATOM 723 O O . HIS A 1 87 ? 0.561 -10.726 6.464 1.00 98.69 87 HIS A O 1
ATOM 729 N N . ALA A 1 88 ? -1.261 -9.417 6.333 1.00 98.75 88 ALA A N 1
ATOM 730 C CA . ALA A 1 88 ? -0.670 -8.487 5.373 1.00 98.75 88 ALA A CA 1
ATOM 731 C C . ALA A 1 88 ? 0.482 -7.689 6.006 1.00 98.75 88 ALA A C 1
ATOM 733 O O . ALA A 1 88 ? 1.559 -7.606 5.420 1.00 98.75 88 ALA A O 1
ATOM 734 N N . TYR A 1 89 ? 0.309 -7.171 7.224 1.00 98.62 89 TYR A N 1
ATOM 735 C CA . TYR A 1 89 ? 1.371 -6.511 7.987 1.00 98.62 89 TYR A CA 1
ATOM 736 C C . TYR A 1 89 ? 2.597 -7.425 8.153 1.00 98.62 89 TYR A C 1
ATOM 738 O O . TYR A 1 89 ? 3.726 -7.028 7.859 1.00 98.62 89 TYR A O 1
ATOM 746 N N . LEU A 1 90 ? 2.386 -8.684 8.548 1.00 98.44 90 LEU A N 1
ATOM 747 C CA . LEU A 1 90 ? 3.460 -9.673 8.680 1.00 98.44 90 LEU A CA 1
ATOM 748 C C . LEU A 1 90 ? 4.116 -10.006 7.335 1.00 98.44 90 LEU A C 1
ATOM 750 O O . LEU A 1 90 ? 5.327 -10.239 7.282 1.00 98.44 90 LEU A O 1
ATOM 754 N N . TYR A 1 91 ? 3.346 -10.008 6.242 1.00 98.44 91 TYR A N 1
ATOM 755 C CA . TYR A 1 91 ? 3.893 -10.127 4.895 1.00 98.44 91 TYR A CA 1
ATOM 756 C C . TYR A 1 91 ? 4.863 -8.982 4.605 1.00 98.44 91 TYR A C 1
ATOM 758 O O . TYR A 1 91 ? 6.009 -9.245 4.240 1.00 98.44 91 TYR A O 1
ATOM 766 N N . TYR A 1 92 ? 4.440 -7.735 4.814 1.00 98.12 92 TYR A N 1
ATOM 767 C CA . TYR A 1 92 ? 5.290 -6.565 4.622 1.00 98.12 92 TYR A CA 1
ATOM 768 C C . TYR A 1 92 ? 6.564 -6.640 5.464 1.00 98.12 92 TYR A C 1
ATOM 770 O O . TYR A 1 92 ? 7.656 -6.566 4.903 1.00 98.12 92 TYR A O 1
ATOM 778 N N . LEU A 1 93 ? 6.437 -6.913 6.766 1.00 96.81 93 LEU A N 1
ATOM 779 C CA . LEU A 1 93 ? 7.572 -7.070 7.677 1.00 96.81 93 LEU A CA 1
ATOM 780 C C . LEU A 1 93 ? 8.558 -8.142 7.201 1.00 96.81 93 LEU A C 1
ATOM 782 O O . LEU A 1 93 ? 9.769 -7.950 7.264 1.00 96.81 93 LEU A O 1
ATOM 786 N N . ARG A 1 94 ? 8.066 -9.274 6.690 1.00 96.44 94 ARG A N 1
ATOM 787 C CA . ARG A 1 94 ? 8.925 -10.332 6.145 1.00 96.44 94 ARG A CA 1
ATOM 788 C C . ARG A 1 94 ? 9.684 -9.884 4.894 1.00 96.44 94 ARG A C 1
ATOM 790 O O . ARG A 1 94 ? 10.817 -10.316 4.694 1.00 96.44 94 ARG A O 1
ATOM 797 N N . ILE A 1 95 ? 9.054 -9.087 4.031 1.00 95.50 95 ILE A N 1
ATOM 798 C CA . ILE A 1 95 ? 9.651 -8.622 2.772 1.00 95.50 95 ILE A CA 1
ATOM 799 C C . ILE A 1 95 ? 10.664 -7.500 3.010 1.00 95.50 95 ILE A C 1
ATOM 801 O O . ILE A 1 95 ? 11.743 -7.522 2.420 1.00 95.50 95 ILE A O 1
ATOM 805 N N . THR A 1 96 ? 10.329 -6.531 3.860 1.00 94.00 96 THR A N 1
ATOM 806 C CA . THR A 1 96 ? 11.167 -5.353 4.116 1.00 94.00 96 THR A CA 1
ATOM 807 C C . THR A 1 96 ? 12.159 -5.570 5.251 1.00 94.00 96 THR A C 1
ATOM 809 O O . THR A 1 96 ? 13.156 -4.863 5.323 1.00 94.00 96 THR A O 1
ATOM 812 N N . GLY A 1 97 ? 11.922 -6.524 6.152 1.00 93.00 97 GLY A N 1
ATOM 813 C CA . GLY A 1 97 ? 12.774 -6.779 7.317 1.00 93.00 97 GLY A CA 1
ATOM 814 C C . GLY A 1 97 ? 12.779 -5.656 8.361 1.00 93.00 97 GLY A C 1
ATOM 815 O O . GLY A 1 97 ? 13.566 -5.715 9.301 1.00 93.00 97 GLY A O 1
ATOM 816 N N . GLU A 1 98 ? 11.927 -4.642 8.206 1.00 92.31 98 GLU A N 1
ATOM 817 C CA . GLU A 1 98 ? 11.865 -3.466 9.071 1.00 92.31 98 GLU A CA 1
ATOM 818 C C . GLU A 1 98 ? 10.406 -3.166 9.421 1.00 92.31 98 GLU A C 1
ATOM 820 O O . GLU A 1 98 ? 9.533 -3.201 8.551 1.00 92.31 98 GLU A O 1
ATOM 825 N N . VAL A 1 99 ? 10.151 -2.869 10.697 1.00 94.06 99 VAL A N 1
ATOM 826 C CA . VAL A 1 99 ? 8.871 -2.305 11.143 1.00 94.06 99 VAL A CA 1
ATOM 827 C C . VAL A 1 99 ? 8.839 -0.808 10.819 1.00 94.06 99 VAL A C 1
ATOM 829 O O . VAL A 1 99 ? 9.893 -0.164 10.882 1.00 94.06 99 VAL A O 1
ATOM 832 N N . PRO A 1 100 ? 7.674 -0.226 10.486 1.00 94.56 100 PRO A N 1
ATOM 833 C CA . PRO A 1 100 ? 7.566 1.218 10.346 1.00 94.56 100 PRO A CA 1
ATOM 834 C C . PRO A 1 100 ? 7.925 1.917 11.661 1.00 94.56 100 PRO A C 1
ATOM 836 O O . PRO A 1 100 ? 7.736 1.371 12.749 1.00 94.56 100 PRO A O 1
ATOM 839 N N . LEU A 1 101 ? 8.441 3.140 11.566 1.00 93.12 101 LEU A N 1
ATOM 840 C CA . LEU A 1 101 ? 8.734 3.935 12.752 1.00 93.12 101 LEU A CA 1
ATOM 841 C C . LEU A 1 101 ? 7.450 4.245 13.521 1.00 93.12 101 LEU A C 1
ATOM 843 O O . LEU A 1 101 ? 6.416 4.512 12.907 1.00 93.12 101 LEU A O 1
ATOM 847 N N . PRO A 1 102 ? 7.495 4.294 14.851 1.00 90.81 102 PRO A N 1
ATOM 848 C CA . PRO A 1 102 ? 6.329 4.722 15.588 1.00 90.81 102 PRO A CA 1
ATOM 849 C C . PRO A 1 102 ? 5.933 6.171 15.269 1.00 90.81 102 PRO A C 1
ATOM 851 O O . PRO A 1 102 ? 6.783 7.008 14.953 1.00 90.81 102 PRO A O 1
ATOM 854 N N . SER A 1 103 ? 4.633 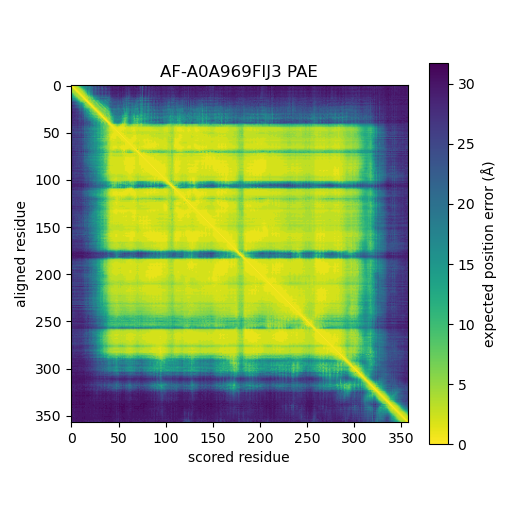6.470 15.321 1.00 80.38 103 SER A N 1
ATOM 855 C CA . SER A 1 103 ? 4.119 7.822 15.079 1.00 80.38 103 SER A CA 1
ATOM 856 C C . SER A 1 103 ? 4.006 8.588 16.398 1.00 80.38 103 SER A C 1
ATOM 858 O O . SER A 1 103 ? 3.409 8.060 17.334 1.00 80.38 103 SER A O 1
ATOM 860 N N . PRO A 1 104 ? 4.509 9.833 16.483 1.00 70.19 104 PRO A N 1
ATOM 861 C CA . PRO A 1 104 ? 4.512 10.597 17.734 1.00 70.19 104 PRO A CA 1
ATOM 862 C C . PRO A 1 104 ? 3.110 10.816 18.315 1.00 70.19 104 PRO A C 1
ATOM 864 O O . PRO A 1 104 ? 2.972 10.957 19.526 1.00 70.19 104 PRO A O 1
ATOM 867 N N . ASP A 1 105 ? 2.081 10.805 17.467 1.00 68.56 105 ASP A N 1
ATOM 868 C CA . ASP A 1 105 ? 0.726 11.194 17.851 1.00 68.56 105 ASP A CA 1
ATOM 869 C C . ASP A 1 105 ? -0.097 10.027 18.423 1.00 68.56 105 ASP A C 1
ATOM 871 O O . ASP A 1 105 ? -1.167 10.262 18.971 1.00 68.56 105 ASP A O 1
ATOM 875 N N . ASN A 1 106 ? 0.362 8.771 18.281 1.00 64.50 106 ASN A N 1
ATOM 876 C CA . ASN A 1 106 ? -0.468 7.581 18.540 1.00 64.50 106 ASN A CA 1
ATOM 877 C C . ASN A 1 106 ? 0.314 6.316 18.988 1.00 64.50 106 ASN A C 1
ATOM 879 O O . ASN A 1 106 ? -0.210 5.206 18.902 1.00 64.50 106 ASN A O 1
ATOM 883 N N . ASP A 1 107 ? 1.564 6.455 19.449 1.00 60.28 107 ASP A N 1
ATOM 884 C CA . ASP A 1 107 ? 2.471 5.337 19.795 1.00 60.28 107 ASP A CA 1
ATOM 885 C C . ASP A 1 107 ? 2.405 4.858 21.261 1.00 60.28 107 ASP A C 1
ATOM 887 O O . ASP A 1 107 ? 3.283 4.157 21.756 1.00 60.28 107 ASP A O 1
ATOM 891 N N . ASP A 1 108 ? 1.352 5.168 22.012 1.00 57.25 108 ASP A N 1
ATOM 892 C CA . ASP A 1 108 ? 1.281 4.711 23.409 1.00 57.25 108 ASP A CA 1
ATOM 893 C C . ASP A 1 108 ? 1.190 3.173 23.555 1.00 57.25 108 ASP A C 1
ATOM 895 O O . ASP A 1 108 ? 1.264 2.642 24.666 1.00 57.25 108 ASP A O 1
ATOM 899 N N . ARG A 1 109 ? 1.017 2.439 22.444 1.00 69.12 109 ARG A N 1
ATOM 900 C CA 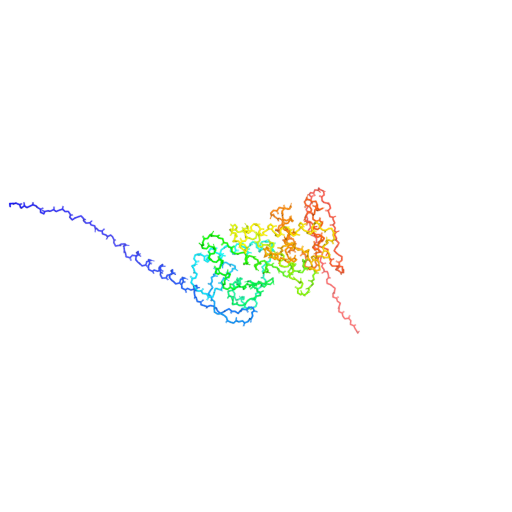. ARG A 1 109 ? 0.660 1.013 22.440 1.00 69.12 109 ARG A CA 1
ATOM 901 C C . ARG A 1 109 ? 1.401 0.138 21.425 1.00 69.12 109 ARG A C 1
ATOM 903 O O . ARG A 1 109 ? 1.137 -1.062 21.398 1.00 69.12 109 ARG A O 1
ATOM 910 N N . GLY A 1 110 ? 2.300 0.689 20.605 1.00 83.88 110 GLY A N 1
ATOM 911 C CA . GLY A 1 110 ? 3.109 -0.079 19.644 1.00 83.88 110 GLY A CA 1
ATOM 912 C C . GLY A 1 110 ? 2.339 -0.784 18.511 1.00 83.88 110 GLY A C 1
ATOM 913 O O . GLY A 1 110 ? 2.946 -1.537 17.753 1.00 83.88 110 GLY A O 1
ATOM 914 N N . LEU A 1 111 ? 1.026 -0.556 18.384 1.00 92.81 111 LEU A N 1
ATOM 915 C CA . LEU A 1 111 ? 0.194 -1.037 17.274 1.00 92.81 111 LEU A CA 1
ATOM 916 C C . LEU A 1 111 ? 0.141 0.018 16.166 1.00 92.81 111 LEU A C 1
ATOM 918 O O . LEU A 1 111 ? 0.150 1.214 16.451 1.00 92.81 111 LEU A O 1
ATOM 922 N N . LEU A 1 112 ? 0.020 -0.412 14.912 1.00 95.12 112 LEU A N 1
ATOM 923 C CA . LEU A 1 112 ? -0.206 0.488 13.783 1.00 95.12 112 LEU A CA 1
ATOM 924 C C . LEU A 1 112 ? -1.698 0.876 13.731 1.00 95.12 112 LEU A C 1
ATOM 926 O O . LEU A 1 112 ? -2.543 -0.007 13.543 1.00 95.12 112 LEU A O 1
ATOM 930 N N . PRO A 1 113 ? -2.055 2.165 13.900 1.00 95.88 113 PRO A N 1
ATOM 931 C CA . PRO A 1 113 ? -3.447 2.584 13.877 1.00 95.88 113 PRO A CA 1
ATOM 932 C C . PRO A 1 113 ? -3.962 2.754 12.447 1.00 95.88 113 PRO A C 1
ATOM 934 O O . PRO A 1 113 ? -3.299 3.362 11.609 1.00 95.88 113 PRO A O 1
ATOM 937 N N . ILE A 1 114 ? -5.173 2.261 12.201 1.00 97.25 114 ILE A N 1
ATOM 938 C CA . ILE A 1 114 ? -5.993 2.531 11.021 1.00 97.25 114 ILE A CA 1
ATOM 939 C C . ILE A 1 114 ? -7.195 3.328 11.520 1.00 97.25 114 ILE A C 1
ATOM 941 O O . ILE A 1 114 ? -8.081 2.763 12.152 1.00 97.25 114 ILE A O 1
ATOM 945 N N . ALA A 1 115 ? -7.211 4.638 11.314 1.00 96.56 115 ALA A N 1
ATOM 946 C CA . ALA A 1 115 ? -8.231 5.521 11.860 1.00 96.56 115 ALA A CA 1
ATOM 947 C C . ALA A 1 115 ? -9.226 5.988 10.805 1.00 96.56 115 ALA A C 1
ATOM 949 O O . ALA A 1 115 ? -8.851 6.384 9.704 1.00 96.56 115 ALA A O 1
ATOM 950 N N . VAL A 1 116 ? -10.505 5.986 11.173 1.00 97.75 116 VAL A N 1
ATOM 951 C CA . VAL A 1 116 ? -11.553 6.604 10.362 1.00 97.75 116 VAL A CA 1
ATOM 952 C C . VAL A 1 116 ? -11.590 8.100 10.652 1.00 97.75 116 VAL A C 1
ATOM 954 O O . VAL A 1 116 ? -11.743 8.509 11.804 1.00 97.75 116 VAL A O 1
ATOM 957 N N . VAL A 1 117 ? -11.463 8.944 9.635 1.00 97.38 117 VAL A N 1
ATOM 958 C CA . VAL A 1 117 ? -11.471 10.413 9.759 1.00 97.38 117 VAL A CA 1
ATOM 959 C C . VAL A 1 117 ? -12.295 11.032 8.637 1.00 97.38 117 VAL A C 1
ATOM 961 O O . VAL A 1 117 ? -12.403 10.450 7.566 1.00 97.38 117 VAL A O 1
ATOM 964 N N . GLN A 1 118 ? -12.883 12.208 8.858 1.00 96.94 118 GLN A N 1
ATOM 965 C CA . GLN A 1 118 ? -13.718 12.848 7.832 1.00 96.94 118 GLN A CA 1
ATOM 966 C C . GLN A 1 118 ? -12.871 13.322 6.638 1.00 96.94 118 GLN A C 1
ATOM 968 O O . GLN A 1 118 ? -13.203 13.041 5.485 1.00 96.94 118 GLN A O 1
ATOM 973 N N . ASP A 1 119 ? -11.720 13.938 6.920 1.00 96.06 119 ASP A N 1
ATOM 974 C CA . ASP A 1 119 ? -10.807 14.466 5.910 1.00 96.06 119 ASP A CA 1
ATOM 975 C C . ASP A 1 119 ? -9.418 13.837 6.021 1.00 96.06 119 ASP A C 1
ATOM 977 O O . ASP A 1 119 ? -8.771 13.893 7.064 1.00 96.06 119 ASP A O 1
ATOM 981 N N . THR A 1 120 ? -8.907 13.309 4.909 1.00 95.75 120 THR A N 1
ATOM 982 C CA . THR A 1 120 ? -7.541 12.772 4.822 1.00 95.75 120 THR A CA 1
ATOM 983 C C . THR A 1 120 ? -6.831 13.264 3.550 1.00 95.75 120 THR A C 1
ATOM 985 O O . THR A 1 120 ? -7.268 14.247 2.945 1.00 95.75 120 THR A O 1
ATOM 988 N N . CYS A 1 121 ? -5.692 12.685 3.157 1.00 91.12 121 CYS A N 1
ATOM 989 C CA . CYS A 1 121 ? -4.943 13.099 1.958 1.00 91.12 121 CYS A CA 1
ATOM 990 C C . CYS A 1 121 ? -5.446 12.468 0.639 1.00 91.12 121 CYS A C 1
ATOM 992 O O . CYS A 1 121 ? -4.719 12.448 -0.353 1.00 91.12 121 CYS A O 1
ATOM 994 N N . GLY A 1 122 ? -6.687 11.969 0.621 1.00 92.12 122 GLY A N 1
ATOM 995 C CA . GLY A 1 122 ? -7.308 11.273 -0.505 1.00 92.12 122 GLY A CA 1
ATOM 996 C C . GLY A 1 122 ? -8.343 10.258 -0.017 1.00 92.12 122 GLY A C 1
ATOM 997 O O . GLY A 1 122 ? -9.057 10.521 0.945 1.00 92.12 122 GLY A O 1
ATOM 998 N N . ALA A 1 123 ? -8.398 9.090 -0.663 1.00 92.75 123 ALA A N 1
ATOM 999 C CA . ALA A 1 123 ? -9.204 7.961 -0.192 1.00 92.75 123 ALA A CA 1
ATOM 1000 C C . ALA A 1 123 ? -8.696 7.401 1.148 1.00 92.75 123 ALA A C 1
ATOM 1002 O O . ALA A 1 123 ? -9.464 7.085 2.058 1.00 92.75 123 ALA A O 1
ATOM 1003 N N . GLY A 1 124 ? -7.374 7.322 1.256 1.00 96.69 124 GLY A N 1
ATOM 1004 C CA . GLY A 1 124 ? -6.647 6.982 2.460 1.00 96.69 124 GLY A CA 1
ATOM 1005 C C . GLY A 1 124 ? -5.315 7.719 2.499 1.00 96.69 124 GLY A C 1
ATOM 1006 O O . GLY A 1 124 ? -4.907 8.370 1.531 1.00 96.69 124 GLY A O 1
ATOM 1007 N N . CYS A 1 125 ? -4.662 7.661 3.652 1.00 96.50 125 CYS A N 1
ATOM 1008 C CA . CYS A 1 125 ? -3.367 8.275 3.865 1.00 96.50 125 CYS A CA 1
ATOM 1009 C C . CYS A 1 125 ? -2.544 7.455 4.854 1.00 96.50 125 CYS A C 1
ATOM 1011 O O . CYS A 1 125 ? -2.814 7.459 6.049 1.00 96.50 125 CYS A O 1
ATOM 1013 N N . GLY A 1 126 ? -1.524 6.761 4.367 1.00 95.94 126 GLY A N 1
ATOM 1014 C CA . GLY A 1 126 ? -0.490 6.117 5.162 1.00 95.94 126 GLY A CA 1
ATOM 1015 C C . GLY A 1 126 ? 0.712 7.041 5.338 1.00 95.94 126 GLY A C 1
ATOM 1016 O O . GLY A 1 126 ? 1.211 7.628 4.370 1.00 95.94 126 GLY A O 1
ATOM 1017 N N . ARG A 1 127 ? 1.219 7.167 6.570 1.00 94.00 127 ARG A N 1
ATOM 1018 C CA . ARG A 1 127 ? 2.496 7.855 6.821 1.00 94.00 127 ARG A CA 1
ATOM 1019 C C . ARG A 1 127 ? 3.641 7.062 6.195 1.00 94.00 127 ARG A C 1
ATOM 1021 O O . ARG A 1 127 ? 3.804 5.884 6.490 1.00 94.00 127 ARG A O 1
ATOM 1028 N N . LEU A 1 128 ? 4.461 7.700 5.363 1.00 93.69 128 LEU A N 1
ATOM 1029 C CA . LEU A 1 128 ? 5.602 7.028 4.738 1.00 93.69 128 LEU A CA 1
ATOM 1030 C C . LEU A 1 128 ? 6.626 6.584 5.787 1.00 93.69 128 LEU A C 1
ATOM 1032 O O . LEU A 1 128 ? 7.110 7.406 6.565 1.00 93.69 128 LEU A O 1
ATOM 1036 N N . GLY A 1 129 ? 6.945 5.290 5.808 1.00 93.94 129 GLY A N 1
ATOM 1037 C CA . GLY A 1 129 ? 7.965 4.732 6.701 1.00 93.94 129 GLY A CA 1
ATOM 1038 C C . GLY A 1 129 ? 7.614 4.762 8.191 1.00 93.94 129 GLY A C 1
ATOM 1039 O O . GLY A 1 129 ? 8.496 4.514 9.017 1.00 93.94 129 GLY A O 1
ATOM 1040 N N . ALA A 1 130 ? 6.370 5.090 8.547 1.00 94.12 130 ALA A N 1
ATOM 1041 C CA . ALA A 1 130 ? 5.913 5.228 9.925 1.00 94.12 130 ALA A CA 1
ATOM 1042 C C . ALA A 1 130 ? 4.519 4.621 10.131 1.00 94.12 130 ALA 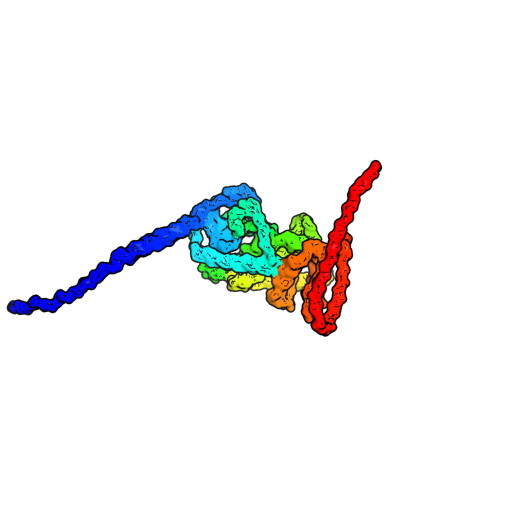A C 1
ATOM 1044 O O . ALA A 1 130 ? 3.783 4.403 9.174 1.00 94.12 130 ALA A O 1
ATOM 1045 N N . HIS A 1 131 ? 4.150 4.350 11.380 1.00 95.06 131 HIS A N 1
ATOM 1046 C CA . HIS A 1 131 ? 2.817 3.901 11.759 1.00 95.06 131 HIS A CA 1
ATOM 1047 C C . HIS A 1 131 ? 1.760 4.954 11.432 1.00 95.06 131 HIS A C 1
ATOM 1049 O O . HIS A 1 131 ? 1.984 6.157 11.564 1.00 95.06 131 HIS A O 1
ATOM 1055 N N . GLY A 1 132 ? 0.573 4.475 11.082 1.00 95.06 132 GLY A N 1
ATOM 1056 C CA . GLY A 1 132 ? -0.611 5.297 10.923 1.00 95.06 132 GLY A CA 1
ATOM 1057 C C . GLY A 1 132 ? -1.148 5.256 9.506 1.00 95.06 132 GLY A C 1
ATOM 1058 O O . GLY A 1 132 ? -0.440 5.568 8.544 1.00 95.06 132 GLY A O 1
ATOM 1059 N N . ILE A 1 133 ? -2.430 4.935 9.431 1.00 97.62 133 ILE A N 1
ATOM 1060 C CA . ILE A 1 133 ? -3.277 5.016 8.255 1.00 97.62 133 ILE A CA 1
ATOM 1061 C C . ILE A 1 133 ? -4.528 5.783 8.664 1.00 97.62 133 ILE A C 1
ATOM 1063 O O . ILE A 1 133 ? -5.112 5.501 9.707 1.00 97.62 133 ILE A O 1
ATOM 1067 N N . GLU A 1 134 ? -4.955 6.715 7.830 1.00 97.81 134 GLU A N 1
ATOM 1068 C CA . GLU A 1 134 ? -6.268 7.341 7.913 1.00 97.81 134 GLU A CA 1
ATOM 1069 C C . GLU A 1 134 ? -7.090 6.982 6.683 1.00 97.81 134 GLU A C 1
ATOM 1071 O O . GLU A 1 134 ? -6.565 6.991 5.572 1.00 97.81 134 GLU A O 1
ATOM 1076 N N . ILE A 1 135 ? -8.369 6.674 6.869 1.00 98.38 135 ILE A N 1
ATOM 1077 C CA . ILE A 1 135 ? -9.329 6.424 5.788 1.00 98.38 135 ILE A CA 1
ATOM 1078 C C . ILE A 1 135 ? -10.622 7.185 6.059 1.00 98.38 135 ILE A C 1
ATOM 1080 O O . ILE A 1 135 ? -10.950 7.475 7.209 1.00 98.38 135 ILE A O 1
ATOM 1084 N N . GLN A 1 136 ? -11.369 7.492 5.003 1.00 97.75 136 GLN A N 1
ATOM 1085 C CA . GLN A 1 136 ? -12.696 8.093 5.156 1.00 97.75 136 GLN A CA 1
ATOM 1086 C C . GLN A 1 136 ? -13.761 7.035 5.500 1.00 97.75 136 GLN A C 1
ATOM 1088 O O . GLN A 1 136 ? -13.578 5.871 5.121 1.00 97.75 136 GLN A O 1
ATOM 1093 N N . PRO A 1 137 ? -14.871 7.409 6.174 1.00 97.38 137 PRO A N 1
ATOM 1094 C CA . PRO A 1 137 ? -15.908 6.468 6.606 1.00 97.38 137 PRO A CA 1
ATOM 1095 C C . PRO A 1 137 ? -16.414 5.564 5.4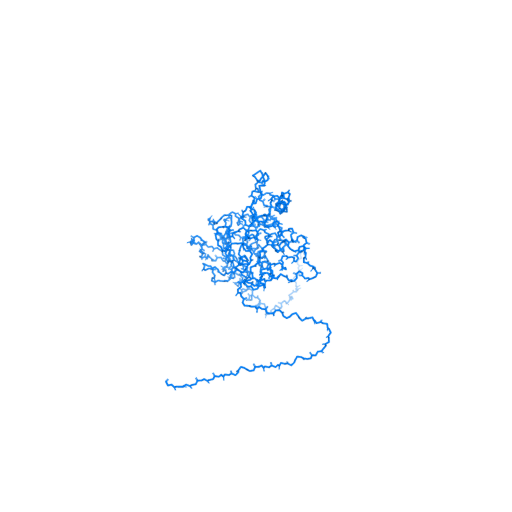85 1.00 97.38 137 PRO A C 1
ATOM 1097 O O . PRO A 1 137 ? -16.488 4.352 5.670 1.00 97.38 137 PRO A O 1
ATOM 1100 N N . GLN A 1 138 ? -16.632 6.114 4.282 1.00 96.50 138 GLN A N 1
ATOM 1101 C CA . GLN A 1 138 ? -17.153 5.324 3.168 1.00 96.50 138 GLN A CA 1
ATOM 1102 C C . GLN A 1 138 ? -16.241 4.152 2.777 1.00 96.50 138 GLN A C 1
ATOM 1104 O O . GLN A 1 138 ? -16.735 3.120 2.342 1.00 96.50 138 GLN A O 1
ATOM 1109 N N . TYR A 1 139 ? -14.922 4.263 2.970 1.00 96.94 139 TYR A N 1
ATOM 1110 C CA . TYR A 1 139 ? -14.004 3.168 2.651 1.00 96.94 139 TYR A CA 1
ATOM 1111 C C . TYR A 1 139 ? -13.966 2.094 3.739 1.00 96.94 139 TYR A C 1
ATOM 1113 O O . TYR A 1 139 ? -13.676 0.939 3.423 1.00 96.94 139 TYR A O 1
ATOM 1121 N N . LEU A 1 140 ? -14.257 2.442 5.000 1.00 97.25 140 LEU A N 1
ATOM 1122 C CA . LEU A 1 140 ? -14.488 1.427 6.029 1.00 97.25 140 LEU A CA 1
ATOM 1123 C C . LEU A 1 140 ? -15.798 0.687 5.744 1.00 97.25 140 LEU A C 1
ATOM 1125 O O . LEU A 1 140 ? -15.804 -0.542 5.773 1.00 97.25 140 LEU A O 1
ATOM 1129 N N . ASP A 1 141 ? -16.864 1.416 5.410 1.00 96.00 141 ASP A N 1
ATOM 1130 C CA . ASP A 1 141 ? -18.164 0.830 5.073 1.00 96.00 141 ASP A CA 1
ATOM 1131 C C . ASP A 1 141 ? -18.063 -0.098 3.858 1.00 96.00 141 ASP A C 1
ATOM 1133 O O . ASP A 1 141 ? -18.516 -1.239 3.912 1.00 96.00 141 ASP A O 1
ATOM 1137 N N . GLU A 1 142 ? -17.414 0.345 2.777 1.00 95.06 142 GLU A N 1
ATOM 1138 C CA . GLU A 1 142 ? -17.171 -0.479 1.588 1.00 95.06 142 GLU A CA 1
ATOM 1139 C C . GLU A 1 142 ? -16.376 -1.743 1.923 1.00 95.06 142 GLU A C 1
ATOM 1141 O O . GLU A 1 142 ? -16.726 -2.830 1.463 1.00 95.06 142 GLU A O 1
ATOM 1146 N N . LEU A 1 143 ? -15.323 -1.624 2.736 1.00 96.19 143 LEU A N 1
ATOM 1147 C CA . LEU A 1 143 ? -14.503 -2.760 3.144 1.00 96.19 143 LEU A CA 1
ATOM 1148 C C . LEU A 1 143 ? -15.305 -3.757 3.989 1.00 96.19 143 LEU A C 1
ATOM 1150 O O . LEU A 1 143 ? -15.265 -4.957 3.713 1.00 96.19 143 LEU A O 1
ATOM 1154 N N . TYR A 1 144 ? -16.034 -3.265 4.990 1.00 97.62 144 TYR A N 1
ATOM 1155 C CA . TYR A 1 144 ? -16.843 -4.080 5.891 1.00 97.62 144 TYR A CA 1
ATOM 1156 C C . TYR A 1 144 ? -17.979 -4.783 5.139 1.00 97.62 144 TYR A C 1
ATOM 1158 O O . TYR A 1 144 ? -18.129 -6.001 5.236 1.00 97.62 144 TYR A O 1
ATOM 1166 N N . LEU A 1 145 ? -18.740 -4.043 4.327 1.00 96.50 145 LEU A N 1
ATOM 1167 C CA . LEU A 1 145 ? -19.861 -4.588 3.563 1.00 96.50 145 LEU A CA 1
ATOM 1168 C C . LEU A 1 145 ? -19.395 -5.578 2.490 1.00 96.50 145 LEU A C 1
ATOM 1170 O O . LEU A 1 145 ? -20.023 -6.625 2.328 1.00 96.50 145 LEU A O 1
ATOM 1174 N N . ALA A 1 146 ? -18.294 -5.297 1.784 1.00 95.94 146 ALA A N 1
ATOM 1175 C CA . ALA A 1 146 ? -17.736 -6.227 0.802 1.00 95.94 146 ALA A CA 1
ATOM 1176 C C . ALA A 1 146 ? -17.332 -7.557 1.454 1.00 95.94 146 ALA A C 1
ATOM 1178 O O . ALA A 1 146 ? -17.646 -8.629 0.916 1.00 95.94 146 ALA A O 1
ATOM 1179 N N . TYR A 1 147 ? -16.710 -7.496 2.635 1.00 97.94 147 TYR A N 1
ATOM 1180 C CA . TYR A 1 147 ? -16.327 -8.687 3.381 1.00 97.94 147 TYR A CA 1
ATOM 1181 C C . TYR A 1 147 ? -17.553 -9.467 3.848 1.00 97.94 147 TYR A C 1
ATOM 1183 O O . TYR A 1 147 ? -17.682 -10.651 3.542 1.00 97.94 147 TYR A O 1
ATOM 1191 N N . GLN A 1 148 ? -18.503 -8.790 4.491 1.00 97.44 148 GLN A N 1
ATOM 1192 C CA . GLN A 1 148 ? -19.714 -9.415 5.013 1.00 97.44 148 GLN A CA 1
ATOM 1193 C C . GLN A 1 148 ? -20.551 -10.089 3.911 1.00 97.44 148 GLN A C 1
ATOM 1195 O O . GLN A 1 148 ? -21.126 -11.154 4.126 1.00 97.44 148 GLN A O 1
ATOM 1200 N N . GLN A 1 149 ? -20.641 -9.483 2.723 1.00 97.19 149 GLN A N 1
ATOM 1201 C CA . GLN A 1 149 ? -21.500 -9.979 1.642 1.00 97.19 149 GLN A CA 1
ATOM 1202 C C . GLN A 1 149 ? -20.838 -11.046 0.768 1.00 97.19 149 GLN A C 1
ATOM 1204 O O . GLN A 1 149 ? -21.530 -11.898 0.211 1.00 97.19 149 GLN A O 1
ATOM 1209 N N . SER A 1 150 ? -19.518 -10.974 0.586 1.00 96.94 150 SER A N 1
ATOM 1210 C CA . SER A 1 150 ? -18.824 -11.754 -0.448 1.00 96.94 150 SER A CA 1
ATOM 1211 C C . SER A 1 150 ? -17.471 -12.325 -0.022 1.00 96.94 150 SER A C 1
ATOM 1213 O O . SER A 1 150 ? -16.819 -12.993 -0.823 1.00 96.94 150 SER A O 1
ATOM 1215 N N . GLY A 1 151 ? -17.025 -12.056 1.207 1.00 97.69 151 GLY A N 1
ATOM 1216 C CA . GLY A 1 151 ? -15.689 -12.415 1.684 1.00 97.69 151 GLY A CA 1
ATOM 1217 C C . GLY A 1 151 ? -14.559 -11.705 0.932 1.00 97.69 151 GLY A C 1
ATOM 1218 O O . GLY A 1 151 ? -13.420 -12.177 0.954 1.00 97.69 151 GLY A O 1
ATOM 1219 N N . THR A 1 152 ? -14.856 -10.607 0.226 1.00 98.19 152 THR A N 1
ATOM 1220 C CA . THR A 1 152 ? -13.851 -9.827 -0.508 1.00 98.19 152 THR A CA 1
ATOM 1221 C C . THR A 1 152 ? -13.380 -8.622 0.297 1.00 98.19 152 THR A C 1
ATOM 1223 O O . THR A 1 152 ? -14.129 -8.095 1.113 1.00 98.19 152 THR A O 1
ATOM 1226 N N . LEU A 1 153 ? -12.141 -8.167 0.082 1.00 97.81 153 LEU A N 1
ATOM 1227 C CA . LEU A 1 153 ? -11.613 -6.967 0.745 1.00 97.81 153 LEU A CA 1
ATOM 1228 C C . LEU A 1 153 ? -11.199 -5.878 -0.232 1.00 97.81 153 LEU A C 1
ATOM 1230 O O . LEU A 1 153 ? -10.566 -6.135 -1.259 1.00 97.81 153 LEU A O 1
ATOM 1234 N N . HIS A 1 154 ? -11.500 -4.640 0.153 1.00 96.19 154 HIS A N 1
ATOM 1235 C CA . HIS A 1 154 ? -11.023 -3.455 -0.537 1.00 96.19 154 HIS A CA 1
ATOM 1236 C C . HIS A 1 154 ? -9.498 -3.307 -0.370 1.00 96.19 154 HIS A C 1
ATOM 1238 O O . HIS A 1 154 ? -8.945 -3.430 0.722 1.00 96.19 154 HIS A O 1
ATOM 1244 N N . HIS A 1 155 ? -8.803 -3.028 -1.471 1.00 96.81 155 HIS A N 1
ATOM 1245 C CA . HIS A 1 155 ? -7.338 -2.984 -1.557 1.00 96.81 155 HIS A CA 1
ATOM 1246 C C . HIS A 1 155 ? -6.691 -1.780 -0.844 1.00 96.81 155 HIS A C 1
ATOM 1248 O O . HIS A 1 155 ? -5.498 -1.824 -0.559 1.00 96.81 155 HIS A O 1
ATOM 1254 N N . LEU A 1 156 ? -7.452 -0.716 -0.546 1.00 97.75 156 LEU A N 1
ATOM 1255 C CA . LEU A 1 156 ? -6.929 0.556 -0.020 1.00 97.75 156 LEU A CA 1
ATOM 1256 C C . LEU A 1 156 ? -5.991 0.373 1.180 1.00 97.75 156 LEU A C 1
ATOM 1258 O O . LEU A 1 156 ? -4.876 0.878 1.162 1.00 97.75 156 LEU A O 1
ATOM 1262 N N . ILE A 1 157 ? -6.388 -0.395 2.197 1.00 98.50 157 ILE A N 1
ATOM 1263 C CA . ILE A 1 157 ? -5.540 -0.582 3.387 1.00 98.50 157 ILE A CA 1
ATOM 1264 C C . ILE A 1 157 ? -4.252 -1.343 3.038 1.00 98.50 157 ILE A C 1
ATOM 1266 O O . ILE A 1 157 ? -3.195 -1.041 3.583 1.00 98.50 157 ILE A O 1
ATOM 1270 N N . PHE A 1 158 ? -4.294 -2.283 2.089 1.00 98.69 158 PHE A N 1
ATOM 1271 C CA . PHE A 1 158 ? -3.092 -2.980 1.623 1.00 98.69 158 PHE A CA 1
ATOM 1272 C C . PHE A 1 158 ? -2.122 -2.020 0.934 1.00 98.69 158 PHE A C 1
ATOM 1274 O O . PHE A 1 158 ? -0.913 -2.162 1.114 1.00 98.69 158 PHE A O 1
ATOM 1281 N N . TYR A 1 159 ? -2.638 -1.047 0.179 1.00 98.25 159 TYR A N 1
ATOM 1282 C CA . TYR A 1 159 ? -1.846 0.026 -0.415 1.00 98.25 159 TYR A CA 1
ATOM 1283 C C . TYR A 1 159 ? -1.236 0.939 0.660 1.00 98.25 159 TYR A C 1
ATOM 1285 O O . TYR A 1 159 ? -0.024 1.151 0.669 1.00 98.25 159 TYR A O 1
ATOM 1293 N N . GLU A 1 160 ? -2.034 1.415 1.620 1.00 98.44 160 GLU A N 1
ATOM 1294 C CA . GLU A 1 160 ? -1.541 2.304 2.682 1.00 98.44 160 GLU A CA 1
ATOM 1295 C C . GLU A 1 160 ? -0.539 1.607 3.624 1.00 98.44 160 GLU A C 1
ATOM 1297 O O . GLU A 1 160 ? 0.438 2.226 4.050 1.00 98.44 160 GLU A O 1
ATOM 1302 N N . LEU A 1 161 ? -0.682 0.297 3.865 1.00 98.56 161 LEU A N 1
ATOM 1303 C CA . LEU A 1 161 ? 0.356 -0.500 4.531 1.00 98.56 161 LEU A CA 1
ATOM 1304 C C . LEU A 1 161 ? 1.672 -0.465 3.745 1.00 98.56 161 LEU A C 1
ATOM 1306 O O . LEU A 1 161 ? 2.738 -0.306 4.335 1.00 98.56 161 LEU A O 1
ATOM 1310 N N . GLY A 1 162 ? 1.618 -0.538 2.414 1.00 98.12 162 GLY A N 1
ATOM 1311 C CA . GLY A 1 162 ? 2.803 -0.374 1.574 1.00 98.12 162 GLY A CA 1
ATOM 1312 C C . GLY A 1 162 ? 3.493 0.971 1.786 1.00 98.12 162 GLY A C 1
ATOM 1313 O O . GLY A 1 162 ? 4.718 1.029 1.862 1.00 98.12 162 GLY A O 1
ATOM 1314 N N . ARG A 1 163 ? 2.727 2.042 1.995 1.00 96.81 163 ARG A N 1
ATOM 1315 C CA . ARG A 1 163 ? 3.280 3.357 2.338 1.00 96.81 163 ARG A CA 1
ATOM 1316 C C . ARG A 1 163 ? 3.947 3.359 3.713 1.00 96.81 163 ARG A C 1
ATOM 1318 O O . ARG A 1 163 ? 5.076 3.835 3.826 1.00 96.81 163 ARG A O 1
ATOM 1325 N N . ASN A 1 164 ? 3.327 2.763 4.732 1.00 97.06 164 ASN A N 1
ATOM 1326 C CA . ASN A 1 164 ? 3.948 2.639 6.058 1.00 97.06 164 ASN A CA 1
ATOM 1327 C C . ASN A 1 164 ? 5.255 1.842 6.026 1.00 97.06 164 ASN A C 1
ATOM 1329 O O . ASN A 1 164 ? 6.221 2.214 6.686 1.00 97.06 164 ASN A O 1
ATOM 1333 N N . PHE A 1 165 ? 5.320 0.777 5.229 1.00 97.19 165 PHE A N 1
ATOM 1334 C CA . PHE A 1 165 ? 6.510 -0.066 5.114 1.00 97.19 165 PHE A CA 1
ATOM 1335 C C . PHE A 1 165 ? 7.573 0.460 4.140 1.00 97.19 165 PHE A C 1
ATOM 1337 O O . PHE A 1 165 ? 8.638 -0.152 4.016 1.00 97.19 165 PHE A O 1
ATOM 1344 N N . TRP A 1 166 ? 7.349 1.614 3.501 1.00 95.31 166 TRP A N 1
ATOM 1345 C CA . TRP A 1 166 ? 8.393 2.343 2.782 1.00 95.31 166 TRP A CA 1
ATOM 1346 C C . TRP A 1 166 ? 9.365 3.014 3.761 1.00 95.31 166 TRP A C 1
ATOM 1348 O O . TRP A 1 166 ? 9.305 4.216 4.018 1.00 95.31 166 TRP A O 1
ATOM 1358 N N . SER A 1 167 ? 10.227 2.207 4.379 1.00 92.00 167 SER A N 1
ATOM 1359 C CA . SER A 1 167 ? 11.105 2.648 5.462 1.00 92.00 167 SER A CA 1
ATOM 1360 C C . SER A 1 167 ? 12.152 3.664 5.004 1.00 92.00 167 SER A C 1
ATOM 1362 O O . SER A 1 167 ? 12.529 3.718 3.832 1.00 92.00 167 SER A O 1
ATOM 1364 N N . GLN A 1 168 ? 12.727 4.408 5.955 1.00 88.25 168 GLN A N 1
ATOM 1365 C CA . GLN A 1 168 ? 13.848 5.311 5.665 1.00 88.25 168 GLN A CA 1
ATOM 1366 C C . GLN A 1 168 ? 15.040 4.588 5.019 1.00 88.25 168 GLN A C 1
ATOM 1368 O O . GLN A 1 168 ? 15.807 5.200 4.274 1.00 88.25 168 GLN A O 1
ATOM 1373 N N . THR A 1 169 ? 15.238 3.302 5.325 1.00 88.12 169 THR A N 1
ATOM 1374 C CA . THR A 1 169 ? 16.300 2.496 4.718 1.00 88.12 169 THR A CA 1
ATOM 1375 C C . THR A 1 169 ? 16.027 2.258 3.240 1.00 88.12 169 THR A C 1
ATOM 1377 O O . THR A 1 169 ? 16.937 2.443 2.430 1.00 88.12 169 THR A O 1
ATOM 1380 N N . LEU A 1 170 ? 14.802 1.850 2.891 1.00 89.06 170 LEU A N 1
ATOM 1381 C CA . LEU A 1 170 ? 14.397 1.657 1.499 1.00 89.06 170 LEU A CA 1
ATOM 1382 C C . LEU A 1 170 ? 14.448 2.981 0.745 1.00 89.06 170 LEU A C 1
ATOM 1384 O O . LEU A 1 170 ? 15.109 3.053 -0.288 1.00 89.06 170 LEU A O 1
ATOM 1388 N N . GLN A 1 171 ? 13.883 4.033 1.333 1.00 87.75 171 GLN A N 1
ATOM 1389 C CA . GLN A 1 171 ? 13.885 5.388 0.795 1.00 87.75 171 GLN A CA 1
ATOM 1390 C C . GLN A 1 171 ? 15.299 5.839 0.398 1.00 87.75 171 GLN A C 1
ATOM 1392 O O . GLN A 1 171 ? 15.578 6.088 -0.770 1.00 87.75 171 GLN A O 1
ATOM 1397 N N . LYS A 1 172 ? 16.257 5.820 1.337 1.00 84.88 172 LYS A N 1
ATOM 1398 C CA . LYS A 1 172 ? 17.653 6.242 1.093 1.00 84.88 172 LYS A CA 1
ATOM 1399 C C . LYS A 1 172 ? 18.380 5.425 0.020 1.00 84.88 172 LYS A C 1
ATOM 1401 O O . LYS A 1 172 ? 19.408 5.871 -0.495 1.00 84.88 172 LYS A O 1
ATOM 1406 N N . LYS A 1 173 ? 17.923 4.200 -0.245 1.00 84.25 173 LYS A N 1
ATOM 1407 C CA . LYS A 1 173 ? 18.576 3.259 -1.164 1.00 84.25 173 LYS A CA 1
ATOM 1408 C C . LYS A 1 173 ? 17.949 3.249 -2.551 1.00 84.25 173 LYS A C 1
ATOM 1410 O O . LYS A 1 173 ? 18.682 2.970 -3.499 1.00 84.25 173 LYS A O 1
ATOM 1415 N N . LEU A 1 174 ? 16.642 3.486 -2.641 1.00 84.94 174 LEU A N 1
ATOM 1416 C CA . LEU A 1 174 ? 15.838 3.272 -3.842 1.00 84.94 174 LEU A CA 1
ATOM 1417 C C . LEU A 1 174 ? 15.284 4.562 -4.450 1.00 84.94 174 LEU A C 1
ATOM 1419 O O . LEU A 1 174 ? 15.075 4.573 -5.663 1.00 84.94 174 LEU A O 1
ATOM 1423 N N . ASP A 1 175 ? 15.085 5.624 -3.665 1.00 83.50 175 ASP A N 1
ATOM 1424 C CA . ASP A 1 175 ? 14.617 6.902 -4.206 1.00 83.50 175 ASP A CA 1
ATOM 1425 C C . ASP A 1 175 ? 15.695 7.560 -5.077 1.00 83.50 175 ASP A C 1
ATOM 1427 O O . ASP A 1 175 ? 16.904 7.441 -4.840 1.00 83.50 175 ASP A O 1
ATOM 1431 N N . TYR A 1 176 ? 15.247 8.269 -6.113 1.00 73.62 176 TYR A N 1
ATOM 1432 C CA . TYR A 1 176 ? 16.138 8.965 -7.046 1.00 73.62 176 TYR A CA 1
ATOM 1433 C C . TYR A 1 176 ? 16.616 10.314 -6.518 1.00 73.62 176 TYR A C 1
ATOM 1435 O O . TYR A 1 176 ? 17.699 10.766 -6.894 1.00 73.62 176 TYR A O 1
ATOM 1443 N N . HIS A 1 177 ? 15.821 10.940 -5.654 1.00 67.94 177 HIS A N 1
ATOM 1444 C CA . HIS A 1 177 ? 16.054 12.283 -5.144 1.00 67.94 177 HIS A CA 1
ATOM 1445 C C . HIS A 1 177 ? 15.977 12.266 -3.626 1.00 67.94 177 HIS A C 1
ATOM 1447 O O . HIS A 1 177 ? 15.193 11.524 -3.042 1.00 67.94 177 HIS A O 1
ATOM 1453 N N . ASP A 1 178 ? 16.842 13.054 -2.993 1.00 59.78 178 ASP A N 1
ATOM 1454 C CA . ASP A 1 178 ? 16.957 13.053 -1.538 1.00 59.78 178 ASP A CA 1
ATOM 1455 C C . ASP A 1 178 ? 15.757 13.763 -0.867 1.00 59.78 178 ASP A C 1
ATOM 1457 O O . ASP A 1 178 ? 15.404 13.375 0.243 1.00 59.78 178 ASP A O 1
ATOM 1461 N N . GLU A 1 179 ? 15.098 14.729 -1.539 1.00 52.34 179 GLU A N 1
ATOM 1462 C CA . GLU A 1 179 ? 14.007 15.589 -1.019 1.00 52.34 179 GLU A CA 1
ATOM 1463 C C . GLU A 1 179 ? 13.103 16.164 -2.160 1.00 52.34 179 GLU A C 1
ATOM 1465 O O . GLU A 1 179 ? 13.565 16.278 -3.294 1.00 52.34 179 GLU A O 1
ATOM 1470 N N . GLY A 1 180 ? 11.845 16.570 -1.864 1.00 55.50 180 GLY A N 1
ATOM 1471 C CA . GLY A 1 180 ? 10.894 17.276 -2.780 1.00 55.50 180 GLY A CA 1
ATOM 1472 C C . GLY A 1 180 ? 9.649 16.468 -3.216 1.00 55.50 180 GLY A C 1
ATOM 1473 O O . GLY A 1 180 ? 9.718 15.259 -3.174 1.00 55.50 180 GLY A O 1
ATOM 1474 N N . GLU A 1 181 ? 8.511 17.072 -3.618 1.00 51.22 181 GLU A N 1
ATOM 1475 C CA . GLU A 1 181 ? 7.210 16.369 -3.877 1.00 51.22 181 GLU A CA 1
ATOM 1476 C C . GLU A 1 181 ? 7.294 15.106 -4.759 1.00 51.22 181 GLU A C 1
ATOM 1478 O O . GLU A 1 181 ? 6.567 14.132 -4.555 1.00 51.22 181 GLU A O 1
ATOM 1483 N N . ASP A 1 182 ? 8.263 15.123 -5.656 1.00 53.09 182 ASP A N 1
ATOM 1484 C CA . ASP A 1 182 ? 8.824 14.054 -6.467 1.00 53.09 182 ASP A CA 1
ATOM 1485 C C . ASP A 1 182 ? 9.196 12.752 -5.709 1.00 53.09 182 ASP A C 1
ATOM 1487 O O . ASP A 1 182 ? 9.137 11.664 -6.280 1.00 53.09 182 ASP A O 1
ATOM 1491 N N . TYR A 1 183 ? 9.488 12.802 -4.401 1.00 61.38 183 TYR A N 1
ATOM 1492 C CA . TYR A 1 183 ? 9.876 11.656 -3.550 1.00 61.38 183 TYR A CA 1
ATOM 1493 C C . TYR A 1 183 ? 8.830 10.529 -3.494 1.00 61.38 183 TYR A C 1
ATOM 1495 O O . TYR A 1 183 ? 9.088 9.452 -2.958 1.00 61.38 183 TYR A O 1
ATOM 1503 N N . LYS A 1 184 ? 7.615 10.763 -3.998 1.00 79.38 184 LYS A N 1
ATOM 1504 C CA . LYS A 1 184 ? 6.484 9.854 -3.813 1.00 79.38 184 LYS A CA 1
ATOM 1505 C C . LYS A 1 184 ? 6.399 8.752 -4.854 1.00 79.38 184 LYS A C 1
ATOM 1507 O O . LYS A 1 184 ? 5.924 7.680 -4.508 1.00 79.38 184 LYS A O 1
ATOM 1512 N N . VAL A 1 185 ? 6.889 8.941 -6.080 1.00 88.19 185 VAL A N 1
ATOM 1513 C CA . VAL A 1 185 ? 6.642 7.972 -7.170 1.00 88.19 185 VAL A CA 1
ATOM 1514 C C . VAL A 1 185 ? 7.194 6.582 -6.857 1.00 88.19 185 VAL A C 1
ATOM 1516 O O . VAL A 1 185 ? 6.533 5.579 -7.129 1.00 88.19 185 VAL A O 1
ATOM 1519 N N . VAL A 1 186 ? 8.381 6.502 -6.248 1.00 90.50 186 VAL A N 1
ATOM 1520 C CA . VAL A 1 186 ? 8.972 5.210 -5.871 1.00 90.50 186 VAL A CA 1
ATOM 1521 C C . VAL A 1 186 ? 8.183 4.550 -4.743 1.00 90.50 186 VAL A C 1
ATOM 1523 O O . VAL A 1 186 ? 7.843 3.370 -4.840 1.00 90.50 186 VAL A O 1
ATOM 1526 N N . ALA A 1 187 ? 7.841 5.320 -3.709 1.00 92.44 187 ALA A N 1
ATOM 1527 C CA . ALA A 1 187 ? 7.053 4.852 -2.574 1.00 92.44 187 ALA A CA 1
ATOM 1528 C C . ALA A 1 187 ? 5.635 4.407 -2.983 1.00 92.44 187 ALA A C 1
ATOM 1530 O O . ALA A 1 187 ? 5.151 3.365 -2.544 1.00 92.44 187 ALA A O 1
ATOM 1531 N N . GLU A 1 188 ? 4.973 5.171 -3.850 1.00 93.94 188 GLU A N 1
ATOM 1532 C CA . GLU A 1 188 ? 3.650 4.869 -4.399 1.00 93.94 188 GLU A CA 1
ATOM 1533 C C . GLU A 1 188 ? 3.702 3.647 -5.312 1.00 93.94 188 GLU A C 1
ATOM 1535 O O . GLU A 1 188 ? 2.855 2.763 -5.209 1.00 93.94 188 GLU A O 1
ATOM 1540 N N . GLY A 1 189 ? 4.731 3.535 -6.159 1.00 95.38 189 GLY A N 1
ATOM 1541 C CA . GLY A 1 189 ? 4.926 2.352 -6.989 1.00 95.38 189 GLY A CA 1
ATOM 1542 C C . GLY A 1 189 ? 5.146 1.111 -6.127 1.00 95.38 189 GLY A C 1
ATOM 1543 O O . GLY A 1 189 ? 4.654 0.030 -6.454 1.00 95.38 189 GLY A O 1
ATOM 1544 N N . PHE A 1 190 ? 5.864 1.264 -5.006 1.00 96.12 190 PHE A N 1
ATOM 1545 C CA . PHE A 1 190 ? 6.121 0.177 -4.068 1.00 96.12 190 PHE A CA 1
ATOM 1546 C C . PHE A 1 190 ? 4.812 -0.258 -3.423 1.00 96.12 190 PHE A C 1
ATOM 1548 O O . PHE A 1 190 ? 4.493 -1.445 -3.431 1.00 96.12 190 PHE A O 1
ATOM 1555 N N . ALA A 1 191 ? 4.023 0.700 -2.941 1.00 97.62 191 ALA A N 1
ATOM 1556 C CA . ALA A 1 191 ? 2.714 0.448 -2.365 1.00 97.62 191 ALA A CA 1
ATOM 1557 C C . ALA A 1 191 ? 1.758 -0.226 -3.367 1.00 97.62 191 ALA A C 1
ATOM 1559 O O . ALA A 1 191 ? 1.129 -1.229 -3.026 1.00 97.62 191 ALA A O 1
ATOM 1560 N N . LEU A 1 192 ? 1.714 0.243 -4.622 1.00 97.38 192 LEU A N 1
ATOM 1561 C CA . LEU A 1 192 ? 0.931 -0.351 -5.713 1.00 97.38 192 LEU A CA 1
ATOM 1562 C C . LEU A 1 192 ? 1.365 -1.781 -6.041 1.00 97.38 192 LEU A C 1
ATOM 1564 O O . LEU A 1 192 ? 0.522 -2.651 -6.243 1.00 97.38 192 LEU A O 1
ATOM 1568 N N . PHE A 1 193 ? 2.668 -2.045 -6.119 1.00 98.19 193 PHE A N 1
ATOM 1569 C CA . PHE A 1 193 ? 3.171 -3.393 -6.360 1.00 98.19 193 PHE A CA 1
ATOM 1570 C C . PHE A 1 193 ? 2.837 -4.316 -5.185 1.00 98.19 193 PHE A C 1
ATOM 1572 O O . PHE A 1 193 ? 2.313 -5.418 -5.382 1.00 98.19 193 PHE A O 1
ATOM 1579 N N . MET A 1 194 ? 3.127 -3.861 -3.967 1.00 98.44 194 MET A N 1
ATOM 1580 C CA . MET A 1 194 ? 3.040 -4.667 -2.759 1.00 98.44 194 MET A CA 1
ATOM 1581 C C . MET A 1 194 ? 1.611 -4.988 -2.342 1.00 98.44 194 MET A C 1
ATOM 1583 O O . MET A 1 194 ? 1.405 -6.094 -1.852 1.00 98.44 194 MET A O 1
ATOM 1587 N N . GLN A 1 195 ? 0.617 -4.131 -2.602 1.00 98.31 195 GLN A N 1
ATOM 1588 C CA . GLN A 1 195 ? -0.784 -4.484 -2.331 1.00 98.31 195 GLN A CA 1
ATOM 1589 C C . GLN A 1 195 ? -1.197 -5.778 -3.052 1.00 98.31 195 GLN A C 1
ATOM 1591 O O . GLN A 1 195 ? -1.807 -6.652 -2.441 1.00 98.31 195 GLN A O 1
ATOM 1596 N N . PHE A 1 196 ? -0.784 -5.970 -4.314 1.00 98.25 196 PHE A N 1
ATOM 1597 C CA . PHE A 1 196 ? -1.084 -7.191 -5.065 1.00 98.25 196 PHE A CA 1
ATOM 1598 C C . PHE A 1 196 ? -0.406 -8.403 -4.428 1.00 98.25 196 PHE A C 1
ATOM 1600 O O . PHE A 1 196 ? -0.980 -9.491 -4.383 1.00 98.25 196 PHE A O 1
ATOM 1607 N N . GLN A 1 197 ? 0.824 -8.222 -3.941 1.00 98.44 197 GLN A N 1
ATOM 1608 C CA . GLN A 1 197 ? 1.578 -9.292 -3.298 1.00 98.44 197 GLN A CA 1
ATOM 1609 C C . GLN A 1 197 ? 0.989 -9.667 -1.940 1.00 98.44 197 GLN A C 1
ATOM 1611 O O . GLN A 1 197 ? 0.849 -10.850 -1.644 1.00 98.44 197 GLN A O 1
ATOM 1616 N N . ALA A 1 198 ? 0.643 -8.665 -1.134 1.00 98.50 198 ALA A N 1
ATOM 1617 C CA . ALA A 1 198 ? 0.106 -8.831 0.202 1.00 98.50 198 ALA A CA 1
ATOM 1618 C C . ALA A 1 198 ? -1.270 -9.499 0.149 1.00 98.50 198 ALA A C 1
ATOM 1620 O O . ALA A 1 198 ? -1.455 -10.516 0.806 1.00 98.50 198 ALA A O 1
ATOM 1621 N N . MET A 1 199 ? -2.187 -9.024 -0.704 1.00 98.44 199 MET A N 1
ATOM 1622 C CA . MET A 1 199 ? -3.503 -9.657 -0.873 1.00 98.44 199 MET A CA 1
ATOM 1623 C C . MET A 1 199 ? -3.384 -11.107 -1.359 1.00 98.44 199 MET A C 1
ATOM 1625 O O . MET A 1 199 ? -4.059 -11.998 -0.851 1.00 98.44 199 MET A O 1
ATOM 1629 N N . GLN A 1 200 ? -2.470 -11.382 -2.295 1.00 97.88 200 GLN A N 1
ATOM 1630 C CA . GLN A 1 200 ? -2.215 -12.757 -2.718 1.00 97.88 200 GLN A CA 1
ATOM 1631 C C . GLN A 1 200 ? -1.649 -13.620 -1.580 1.00 97.88 200 GLN A C 1
ATOM 1633 O O . GLN A 1 200 ? -2.003 -14.790 -1.466 1.00 97.88 200 GLN A O 1
ATOM 1638 N N . ALA A 1 201 ? -0.758 -13.070 -0.756 1.00 98.00 201 ALA A N 1
ATOM 1639 C CA . ALA A 1 201 ? -0.120 -13.803 0.331 1.00 98.00 201 ALA A CA 1
ATOM 1640 C C . ALA A 1 201 ? -1.059 -14.090 1.507 1.00 98.00 201 ALA A C 1
ATOM 1642 O O . ALA A 1 201 ? -0.860 -15.092 2.192 1.00 98.00 201 ALA A O 1
ATOM 1643 N N . THR A 1 202 ? -2.063 -13.244 1.738 1.00 98.38 202 THR A N 1
ATOM 1644 C CA . THR A 1 202 ? -3.118 -13.512 2.724 1.00 98.38 202 THR A CA 1
ATOM 1645 C C . THR A 1 202 ? -4.182 -14.471 2.195 1.00 98.38 202 THR A C 1
ATOM 1647 O O . THR A 1 202 ? -4.953 -15.008 2.983 1.00 98.38 202 THR A O 1
ATOM 1650 N N . GLY A 1 203 ? -4.228 -14.701 0.877 1.00 98.06 203 GLY A N 1
ATOM 1651 C CA . GLY A 1 203 ? -5.244 -15.529 0.228 1.00 98.06 203 GLY A CA 1
ATOM 1652 C C . GLY A 1 203 ? -6.620 -14.867 0.161 1.00 98.06 203 GLY A C 1
ATOM 1653 O O . GLY A 1 203 ? -7.591 -15.532 -0.196 1.00 98.06 203 GLY A O 1
ATOM 1654 N N . VAL A 1 204 ? -6.720 -13.577 0.497 1.00 98.06 204 VAL A N 1
ATOM 1655 C CA . VAL A 1 204 ? -7.992 -12.860 0.439 1.00 98.06 204 VAL A CA 1
ATOM 1656 C C . VAL A 1 204 ? -8.410 -12.630 -1.006 1.00 98.06 204 VAL A C 1
ATOM 1658 O O . VAL A 1 204 ? -7.587 -12.305 -1.867 1.00 98.06 204 VAL A O 1
ATOM 1661 N N . THR A 1 205 ? -9.707 -12.759 -1.273 1.00 98.31 205 THR A N 1
ATOM 1662 C CA . THR A 1 205 ? -10.243 -12.377 -2.577 1.00 98.31 205 THR A CA 1
ATOM 1663 C C . THR A 1 205 ? -10.354 -10.850 -2.631 1.00 98.31 205 THR A C 1
ATOM 1665 O O . THR A 1 205 ? -11.015 -10.251 -1.784 1.00 98.31 205 THR A O 1
ATOM 1668 N N . PRO A 1 206 ? -9.706 -10.177 -3.588 1.00 97.88 206 PRO A N 1
ATOM 1669 C CA . PRO A 1 206 ? -9.792 -8.730 -3.699 1.00 97.88 206 PRO A CA 1
ATOM 1670 C C . PRO A 1 206 ? -11.154 -8.286 -4.243 1.00 97.88 206 PRO A C 1
ATOM 1672 O O . PRO A 1 206 ? -11.670 -8.870 -5.199 1.00 97.88 206 PRO A O 1
ATOM 1675 N N . ALA A 1 207 ? -11.707 -7.218 -3.671 1.00 97.12 207 ALA A N 1
ATOM 1676 C CA . ALA A 1 207 ? -12.879 -6.546 -4.221 1.00 97.12 207 ALA A CA 1
ATOM 1677 C C . ALA A 1 207 ? -12.537 -5.843 -5.557 1.00 97.12 207 ALA A C 1
ATOM 1679 O O . ALA A 1 207 ? -11.370 -5.499 -5.794 1.00 97.12 207 ALA A O 1
ATOM 1680 N N . PRO A 1 208 ? -13.523 -5.607 -6.446 1.00 95.44 208 PRO A N 1
ATOM 1681 C CA . PRO A 1 208 ? -13.314 -4.847 -7.677 1.00 95.44 208 PRO A CA 1
ATOM 1682 C C . PRO A 1 208 ? -12.737 -3.444 -7.428 1.00 95.44 208 PRO A C 1
ATOM 1684 O O . PRO A 1 208 ? -13.105 -2.765 -6.473 1.00 95.44 208 PRO A O 1
ATOM 1687 N N . PHE A 1 209 ? -11.869 -2.977 -8.324 1.00 92.69 209 PHE A N 1
ATOM 1688 C CA . PHE A 1 209 ? -11.343 -1.614 -8.324 1.00 92.69 209 PHE A CA 1
ATOM 1689 C C . PHE A 1 209 ? -12.207 -0.733 -9.225 1.00 92.69 209 PHE A C 1
ATOM 1691 O O . PHE A 1 209 ? -12.169 -0.896 -10.441 1.00 92.69 209 PHE A O 1
ATOM 1698 N N . ARG A 1 210 ? -12.998 0.190 -8.659 1.00 89.81 210 ARG A N 1
ATOM 1699 C CA . ARG A 1 210 ? -13.893 1.076 -9.441 1.00 89.81 210 ARG A CA 1
ATOM 1700 C C . ARG A 1 210 ? -14.790 0.300 -10.424 1.00 89.81 210 ARG A C 1
ATOM 1702 O O . ARG A 1 210 ? -14.956 0.679 -11.577 1.00 89.81 210 ARG A O 1
ATOM 1709 N N . GLY A 1 211 ? -15.321 -0.839 -9.974 1.00 90.38 211 GLY A N 1
ATOM 1710 C CA . GLY A 1 211 ? -16.145 -1.743 -10.787 1.00 90.38 211 GLY A CA 1
ATOM 1711 C C . GLY A 1 211 ? -15.366 -2.698 -11.702 1.00 90.38 211 GLY A C 1
ATOM 1712 O O . GLY A 1 211 ? -15.952 -3.644 -12.224 1.00 90.38 211 GLY A O 1
ATOM 1713 N N . LEU A 1 212 ? -14.053 -2.520 -11.858 1.00 92.31 212 LEU A N 1
ATOM 1714 C CA . LEU A 1 212 ? -13.199 -3.419 -12.627 1.00 92.31 212 LEU A CA 1
ATOM 1715 C C . LEU A 1 212 ? -12.790 -4.637 -11.778 1.00 92.31 212 LEU A C 1
ATOM 1717 O O . LEU A 1 212 ? -12.303 -4.452 -10.659 1.00 92.31 212 LEU A O 1
ATOM 1721 N N . PRO A 1 213 ? -12.908 -5.884 -12.275 1.00 95.56 213 PRO A N 1
ATOM 1722 C CA . PRO A 1 213 ? -12.345 -7.043 -11.590 1.00 95.56 213 PRO A CA 1
ATOM 1723 C C . PRO A 1 213 ? -10.871 -6.813 -11.251 1.00 95.56 213 PRO A C 1
ATOM 1725 O O . PRO A 1 213 ? -10.088 -6.391 -12.100 1.00 95.56 213 PRO A O 1
ATOM 1728 N N . PHE A 1 214 ? -10.463 -7.113 -10.020 1.00 95.88 214 PHE A N 1
ATOM 1729 C CA . PHE A 1 214 ? -9.131 -6.736 -9.538 1.00 95.88 214 PHE A CA 1
ATOM 1730 C C . PHE A 1 214 ? -7.977 -7.328 -10.364 1.00 95.88 214 PHE A C 1
ATOM 1732 O O . PHE A 1 214 ? -6.926 -6.709 -10.512 1.00 95.88 214 PHE A O 1
ATOM 1739 N N . GLN A 1 215 ? -8.180 -8.510 -10.953 1.00 96.38 215 GLN A N 1
ATOM 1740 C CA . GLN A 1 215 ? -7.205 -9.092 -11.873 1.00 96.38 215 GLN A CA 1
ATOM 1741 C C . GLN A 1 215 ? -7.046 -8.247 -13.146 1.00 96.38 215 GLN A C 1
ATOM 1743 O O . GLN A 1 215 ? -5.920 -7.999 -13.562 1.00 96.38 215 GLN A O 1
ATOM 1748 N N . GLN A 1 216 ? -8.142 -7.727 -13.707 1.00 95.44 216 GLN A N 1
ATOM 1749 C CA . GLN A 1 216 ? -8.078 -6.807 -14.845 1.00 95.44 216 GLN A CA 1
ATOM 1750 C C . GLN A 1 216 ? -7.399 -5.489 -14.455 1.00 95.44 216 GLN A C 1
ATOM 1752 O O . GLN A 1 216 ? -6.605 -4.974 -15.231 1.00 95.44 216 GLN A O 1
ATOM 1757 N N . TYR A 1 217 ? -7.619 -4.983 -13.234 1.00 94.94 217 TYR A N 1
ATOM 1758 C CA . TYR A 1 217 ? -6.868 -3.827 -12.729 1.00 94.94 217 TYR A CA 1
ATOM 1759 C C . TYR A 1 217 ? -5.356 -4.095 -12.706 1.00 94.94 217 TYR A C 1
ATOM 1761 O O . TYR A 1 217 ? -4.575 -3.293 -13.213 1.00 94.94 217 TYR A O 1
ATOM 1769 N N . ARG A 1 218 ? -4.931 -5.253 -12.185 1.00 96.19 218 ARG A N 1
ATOM 1770 C CA . ARG A 1 218 ? -3.520 -5.666 -12.204 1.00 96.19 218 ARG A CA 1
ATOM 1771 C C . ARG A 1 218 ? -2.961 -5.770 -13.627 1.00 96.19 218 ARG A C 1
ATOM 1773 O O . ARG A 1 218 ? -1.808 -5.404 -13.850 1.00 96.19 218 ARG A O 1
ATOM 1780 N N . ASP A 1 219 ? -3.747 -6.272 -14.572 1.00 95.38 219 ASP A N 1
ATOM 1781 C CA . ASP A 1 219 ? -3.325 -6.400 -15.968 1.00 95.38 219 ASP A CA 1
ATOM 1782 C C . ASP A 1 219 ? -3.241 -5.034 -16.670 1.00 95.38 219 ASP A C 1
ATOM 1784 O O . ASP A 1 219 ? -2.310 -4.801 -17.440 1.00 95.38 219 ASP A O 1
ATOM 1788 N N . GLU A 1 220 ? -4.105 -4.079 -16.317 1.00 92.81 220 GLU A N 1
ATOM 1789 C CA . GLU A 1 220 ? -3.970 -2.683 -16.748 1.00 92.81 220 GLU A CA 1
ATOM 1790 C C . GLU A 1 220 ? -2.700 -2.030 -16.191 1.00 92.81 220 GLU A C 1
ATOM 1792 O O . GLU A 1 220 ? -2.029 -1.316 -16.932 1.00 92.81 220 GLU A O 1
ATOM 1797 N N . ILE A 1 221 ? -2.288 -2.330 -14.948 1.00 94.88 221 ILE A N 1
ATOM 1798 C CA . ILE A 1 221 ? -0.966 -1.897 -14.455 1.00 94.88 221 ILE A CA 1
ATOM 1799 C C . ILE A 1 221 ? 0.142 -2.451 -15.355 1.00 94.88 221 ILE A C 1
ATOM 1801 O O . ILE A 1 221 ? 1.016 -1.704 -15.783 1.00 94.88 221 ILE A O 1
ATOM 1805 N N . ARG A 1 222 ? 0.111 -3.748 -15.685 1.00 95.19 222 ARG A N 1
ATOM 1806 C CA . ARG A 1 222 ? 1.141 -4.375 -16.536 1.00 95.19 222 ARG A CA 1
ATOM 1807 C C . ARG A 1 222 ? 1.236 -3.731 -17.919 1.00 95.19 222 ARG A C 1
ATOM 1809 O O . ARG A 1 222 ? 2.348 -3.540 -18.408 1.00 95.19 222 ARG A O 1
ATOM 1816 N N . ARG A 1 223 ? 0.101 -3.332 -18.504 1.00 92.94 223 ARG A N 1
ATOM 1817 C CA . ARG A 1 223 ? 0.035 -2.683 -19.823 1.00 92.94 223 ARG A CA 1
ATOM 1818 C C . ARG A 1 223 ? 0.919 -1.435 -19.928 1.00 92.94 223 ARG A C 1
ATOM 1820 O O . ARG A 1 223 ? 1.398 -1.123 -21.014 1.00 92.94 223 ARG A O 1
ATOM 1827 N N . TYR A 1 224 ? 1.190 -0.740 -18.820 1.00 91.62 224 TYR A N 1
ATOM 1828 C CA . TYR A 1 224 ? 2.055 0.448 -18.816 1.00 91.62 224 TYR A CA 1
ATOM 1829 C C . TYR A 1 224 ? 3.479 0.121 -19.261 1.00 91.62 224 TYR A C 1
ATOM 1831 O O . TYR A 1 224 ? 4.108 0.909 -19.966 1.00 91.62 224 TYR A O 1
ATOM 1839 N N . LEU A 1 225 ? 3.977 -1.060 -18.895 1.00 93.25 225 LEU A N 1
ATOM 1840 C CA . LEU A 1 225 ? 5.295 -1.506 -19.318 1.00 93.25 225 LEU A CA 1
ATOM 1841 C C . LEU A 1 225 ? 5.333 -1.839 -20.813 1.00 93.25 225 LEU A C 1
ATOM 1843 O O . LEU A 1 225 ? 6.354 -1.604 -21.457 1.00 93.25 225 LEU A O 1
ATOM 1847 N N . ASP A 1 226 ? 4.236 -2.350 -21.371 1.00 93.06 226 ASP A N 1
ATOM 1848 C CA . ASP A 1 226 ? 4.135 -2.621 -22.806 1.00 93.06 226 ASP A CA 1
ATOM 1849 C C . ASP A 1 226 ? 4.137 -1.320 -23.613 1.00 93.06 226 ASP A C 1
ATOM 1851 O O . ASP A 1 226 ? 4.860 -1.222 -24.600 1.00 93.06 226 ASP A O 1
ATOM 1855 N N . ILE A 1 227 ? 3.406 -0.296 -23.153 1.00 91.44 227 ILE A N 1
ATOM 1856 C CA . ILE A 1 227 ? 3.423 1.048 -23.755 1.00 91.44 227 ILE A CA 1
ATOM 1857 C C . ILE A 1 227 ? 4.836 1.632 -23.695 1.00 91.44 227 ILE A C 1
ATOM 1859 O O . ILE A 1 227 ? 5.365 2.064 -24.716 1.00 91.44 227 ILE A O 1
ATOM 1863 N N . TYR A 1 228 ? 5.474 1.575 -22.523 1.00 92.38 228 TYR A N 1
ATOM 1864 C CA . TYR A 1 228 ? 6.848 2.039 -22.347 1.00 92.38 228 TYR A CA 1
ATOM 1865 C C . TYR A 1 228 ? 7.830 1.327 -23.296 1.00 92.38 228 TYR A C 1
ATOM 1867 O O . TYR A 1 228 ? 8.695 1.961 -23.886 1.00 92.38 228 TYR A O 1
ATOM 1875 N N . ARG A 1 229 ? 7.698 0.005 -23.474 1.00 92.00 229 ARG A N 1
ATOM 1876 C CA . ARG A 1 229 ? 8.568 -0.795 -24.358 1.00 92.00 229 ARG A CA 1
ATOM 1877 C C . ARG A 1 229 ? 8.288 -0.584 -25.846 1.00 92.00 229 ARG A C 1
ATOM 1879 O O . ARG A 1 229 ? 9.174 -0.846 -26.658 1.00 92.00 229 ARG A O 1
ATOM 1886 N N . ALA A 1 230 ? 7.069 -0.190 -26.203 1.00 93.38 230 ALA A N 1
ATOM 1887 C CA . ALA A 1 230 ? 6.662 0.010 -27.589 1.00 93.38 230 ALA A CA 1
ATOM 1888 C C . ALA A 1 230 ? 7.236 1.298 -28.197 1.00 93.38 230 ALA A C 1
ATOM 1890 O O . ALA A 1 230 ? 7.401 1.362 -29.415 1.00 93.38 230 ALA A O 1
ATOM 1891 N N . ASP A 1 231 ? 7.563 2.295 -27.372 1.00 92.06 231 ASP A N 1
ATOM 1892 C CA . ASP A 1 231 ? 8.152 3.554 -27.819 1.00 92.06 231 ASP A CA 1
ATOM 1893 C C . ASP A 1 231 ? 9.661 3.602 -27.497 1.00 92.06 231 ASP A C 1
ATOM 1895 O O . ASP A 1 231 ? 10.048 3.793 -26.343 1.00 92.06 231 ASP A O 1
ATOM 1899 N N . PRO A 1 232 ? 10.548 3.463 -28.503 1.00 92.06 232 PRO A N 1
ATOM 1900 C CA . PRO A 1 232 ? 11.995 3.465 -28.290 1.00 92.06 232 PRO A CA 1
ATOM 1901 C C . PRO A 1 232 ? 12.560 4.835 -27.884 1.00 92.06 232 PRO A C 1
ATOM 1903 O O . PRO A 1 232 ? 13.746 4.919 -27.561 1.00 92.06 232 PRO A O 1
ATOM 1906 N N . SER A 1 233 ? 11.762 5.908 -27.934 1.00 94.06 233 SER A N 1
ATOM 1907 C CA . SER A 1 233 ? 12.162 7.220 -27.421 1.00 94.06 233 SER A CA 1
ATOM 1908 C C . SER A 1 233 ? 12.065 7.307 -25.897 1.00 94.06 233 SER A C 1
ATOM 1910 O O . SER A 1 233 ? 12.714 8.165 -25.297 1.00 94.06 233 SER A O 1
ATOM 1912 N N . LEU A 1 234 ? 11.311 6.403 -25.266 1.00 90.62 234 LEU A N 1
ATOM 1913 C CA . LEU A 1 234 ? 11.182 6.326 -23.821 1.00 90.62 234 LEU A CA 1
ATOM 1914 C C . LEU A 1 234 ? 12.357 5.550 -23.233 1.00 90.62 234 LEU A C 1
ATOM 1916 O O . LEU A 1 234 ? 12.653 4.408 -23.589 1.00 90.62 234 LEU A O 1
ATOM 1920 N N . THR A 1 235 ? 13.030 6.185 -22.289 1.00 89.12 235 THR A N 1
ATOM 1921 C CA . THR A 1 235 ? 14.102 5.605 -21.497 1.00 89.12 235 THR A CA 1
ATOM 1922 C C . THR A 1 235 ? 13.802 5.813 -20.026 1.00 89.12 235 THR A C 1
ATOM 1924 O O . THR A 1 235 ? 12.878 6.524 -19.631 1.00 89.12 235 THR A O 1
ATOM 1927 N N . TRP A 1 236 ? 14.598 5.186 -19.173 1.00 85.12 236 TRP A N 1
ATOM 1928 C CA . TRP A 1 236 ? 14.454 5.385 -17.744 1.00 85.12 236 TRP A CA 1
ATOM 1929 C C . TRP A 1 236 ? 14.723 6.844 -17.351 1.00 85.12 236 TRP A C 1
ATOM 1931 O O . TRP A 1 236 ? 14.038 7.415 -16.503 1.00 85.12 236 TRP A O 1
ATOM 1941 N N . GLU A 1 237 ? 15.735 7.434 -17.985 1.00 86.81 237 GLU A N 1
ATOM 1942 C CA . GLU A 1 237 ? 16.247 8.775 -17.726 1.00 86.81 237 GLU A CA 1
ATOM 1943 C C . GLU A 1 237 ? 15.241 9.873 -18.075 1.00 86.81 237 GLU A C 1
ATOM 1945 O O . GLU A 1 237 ? 15.247 10.902 -17.408 1.00 86.81 237 GLU A O 1
ATOM 1950 N N . ASN A 1 238 ? 14.388 9.664 -19.085 1.00 88.44 238 ASN A N 1
ATOM 1951 C CA . ASN A 1 238 ? 13.360 10.627 -19.496 1.00 88.44 238 ASN A CA 1
ATOM 1952 C C . ASN A 1 238 ? 11.932 10.231 -19.075 1.00 88.44 238 ASN A C 1
ATOM 1954 O O . ASN A 1 238 ? 10.983 10.879 -19.491 1.00 88.44 238 ASN A O 1
ATOM 1958 N N . THR A 1 239 ? 11.778 9.191 -18.249 1.00 88.62 239 THR A N 1
ATOM 1959 C CA . THR A 1 239 ? 10.489 8.819 -17.646 1.00 88.62 239 THR A CA 1
ATOM 1960 C C . THR A 1 239 ? 10.611 8.783 -16.124 1.00 88.62 239 THR A C 1
ATOM 1962 O O . THR A 1 239 ? 10.621 9.825 -15.476 1.00 88.62 239 THR A O 1
ATOM 1965 N N . LEU A 1 240 ? 10.793 7.601 -15.534 1.00 85.75 240 LEU A N 1
ATOM 1966 C CA . LEU A 1 240 ? 10.772 7.365 -14.092 1.00 85.75 240 LEU A CA 1
ATOM 1967 C C . LEU A 1 240 ? 11.791 8.207 -13.313 1.00 85.75 240 LEU A C 1
ATOM 1969 O O . LEU A 1 240 ? 11.509 8.594 -12.184 1.00 85.75 240 LEU A O 1
ATOM 1973 N N . GLN A 1 241 ? 12.961 8.508 -13.888 1.00 82.88 241 GLN A N 1
ATOM 1974 C CA . GLN A 1 241 ? 13.974 9.333 -13.216 1.00 82.88 241 GLN A CA 1
ATOM 1975 C C . GLN A 1 241 ? 13.572 10.812 -13.088 1.00 82.88 241 GLN A C 1
ATOM 1977 O O . GLN A 1 241 ? 14.032 11.493 -12.165 1.00 82.88 241 GLN A O 1
ATOM 1982 N N . VAL A 1 242 ? 12.754 11.299 -14.020 1.00 84.69 242 VAL A N 1
ATOM 1983 C CA . VAL A 1 242 ? 12.251 12.680 -14.078 1.00 84.69 242 VAL A CA 1
ATOM 1984 C C . VAL A 1 242 ? 10.754 12.757 -13.778 1.00 84.69 242 VAL A C 1
ATOM 1986 O O . VAL A 1 242 ? 10.146 13.797 -13.980 1.00 84.69 242 VAL A O 1
ATOM 1989 N N . TYR A 1 243 ? 10.173 11.665 -13.273 1.00 83.69 243 TYR A N 1
ATOM 1990 C CA . TYR A 1 243 ? 8.760 11.560 -12.900 1.00 83.69 243 TYR A CA 1
ATOM 1991 C C . TYR A 1 243 ? 7.776 11.795 -14.044 1.00 83.69 243 TYR A C 1
ATOM 1993 O O . TYR A 1 243 ? 6.624 12.167 -13.831 1.00 83.69 243 TYR A O 1
ATOM 2001 N N . GLU A 1 244 ? 8.212 11.493 -15.259 1.00 86.44 244 GLU A N 1
ATOM 2002 C CA . GLU A 1 244 ? 7.362 11.462 -16.438 1.00 86.44 244 GLU A CA 1
ATOM 2003 C C . GLU A 1 244 ? 6.970 10.018 -16.774 1.00 86.44 244 GLU A C 1
ATOM 2005 O O . GLU A 1 244 ? 7.592 9.041 -16.339 1.00 86.44 244 GLU A O 1
ATOM 2010 N N . PHE A 1 245 ? 5.897 9.868 -17.539 1.00 85.81 245 PHE A N 1
ATOM 2011 C CA . PHE A 1 245 ? 5.384 8.579 -17.985 1.00 85.81 245 PHE A CA 1
ATOM 2012 C C . PHE A 1 245 ? 4.733 8.743 -19.361 1.00 85.81 245 PHE A C 1
ATOM 2014 O O . PHE A 1 245 ? 4.296 9.848 -19.691 1.00 85.81 245 PHE A O 1
ATOM 2021 N N . PRO A 1 246 ? 4.684 7.678 -20.182 1.00 84.62 246 PRO A N 1
ATOM 2022 C CA . PRO A 1 246 ? 4.032 7.757 -21.480 1.00 84.62 246 PRO A CA 1
ATOM 2023 C C . PRO A 1 246 ? 2.568 8.161 -21.349 1.00 84.62 246 PRO A C 1
ATOM 2025 O O . PRO A 1 246 ? 1.881 7.719 -20.427 1.00 84.62 246 PRO A O 1
ATOM 2028 N N . GLU A 1 247 ? 2.079 8.930 -22.322 1.00 85.75 247 GLU A N 1
ATOM 2029 C CA . GLU A 1 247 ? 0.648 9.172 -22.467 1.00 85.75 247 GLU A CA 1
ATOM 2030 C C . GLU A 1 247 ? -0.084 7.832 -22.610 1.00 85.75 247 GLU A C 1
ATOM 2032 O O . GLU A 1 247 ? 0.325 6.946 -23.366 1.00 85.75 247 GLU A O 1
ATOM 2037 N N . ILE A 1 248 ? -1.164 7.674 -21.849 1.00 81.62 248 ILE A N 1
ATOM 2038 C CA . ILE A 1 248 ? -1.926 6.432 -21.795 1.00 81.62 248 ILE A CA 1
ATOM 2039 C C . ILE A 1 248 ? -3.209 6.628 -22.598 1.00 81.62 248 ILE A C 1
ATOM 2041 O O . ILE A 1 248 ? -4.087 7.374 -22.156 1.00 81.62 248 ILE A O 1
ATOM 2045 N N . PRO A 1 249 ? -3.368 5.937 -23.742 1.00 81.25 249 PRO A N 1
ATOM 2046 C CA . PRO A 1 249 ? -4.584 6.045 -24.532 1.00 81.25 249 PRO A CA 1
ATOM 2047 C C . PRO A 1 249 ? -5.819 5.663 -23.711 1.00 81.25 249 PRO A C 1
ATOM 2049 O O . PRO A 1 249 ? -5.798 4.679 -22.961 1.00 81.25 249 PRO A O 1
ATOM 2052 N N . ASP A 1 250 ? -6.893 6.432 -23.896 1.00 82.81 250 ASP A N 1
ATOM 2053 C CA . ASP A 1 250 ? -8.220 6.228 -23.304 1.00 82.81 250 ASP A CA 1
ATOM 2054 C C . ASP A 1 250 ? -8.268 6.246 -21.767 1.00 82.81 250 ASP A C 1
ATOM 2056 O O . ASP A 1 250 ? -9.176 5.650 -21.176 1.00 82.81 250 ASP A O 1
ATOM 2060 N N . CYS A 1 251 ? -7.311 6.889 -21.091 1.00 82.50 251 CYS A N 1
ATOM 2061 C CA . CYS A 1 251 ? -7.246 6.819 -19.630 1.00 82.50 251 CYS A CA 1
ATOM 2062 C C . CYS A 1 251 ? -8.525 7.353 -18.955 1.00 82.50 251 CYS A C 1
ATOM 2064 O O . CYS A 1 251 ? -9.024 6.723 -18.017 1.00 82.50 251 CYS A O 1
ATOM 2066 N N . ASP A 1 252 ? -9.107 8.435 -19.488 1.00 81.94 252 ASP A N 1
ATOM 2067 C CA . ASP A 1 252 ? -10.356 9.029 -18.995 1.00 81.94 252 ASP A CA 1
ATOM 2068 C C . ASP A 1 252 ? -11.543 8.083 -19.186 1.00 81.94 252 ASP A C 1
ATOM 2070 O O . ASP A 1 252 ? -12.305 7.826 -18.252 1.00 81.94 252 ASP A O 1
ATOM 2074 N N . ALA A 1 253 ? -11.671 7.506 -20.386 1.00 81.25 253 ALA A N 1
ATOM 2075 C CA . ALA A 1 253 ? -12.757 6.589 -20.722 1.00 81.25 253 ALA A CA 1
ATOM 2076 C C . ALA A 1 253 ? -12.737 5.331 -19.842 1.00 81.25 253 ALA A C 1
ATOM 2078 O O . ALA A 1 253 ? -13.786 4.768 -19.533 1.00 81.25 253 ALA A O 1
ATOM 2079 N N . ARG A 1 254 ? -11.544 4.906 -19.414 1.00 75.44 254 ARG A N 1
ATOM 2080 C CA . ARG A 1 254 ? -11.349 3.749 -18.533 1.00 75.44 254 ARG A CA 1
ATOM 2081 C C . ARG A 1 254 ? -11.348 4.112 -17.050 1.00 75.44 254 ARG A C 1
ATOM 2083 O O . ARG A 1 254 ? -11.342 3.207 -16.226 1.00 75.44 254 ARG A O 1
ATOM 2090 N N . GLN A 1 255 ? -11.340 5.403 -16.705 1.00 78.69 255 GLN A N 1
ATOM 2091 C CA . GLN A 1 255 ? -11.168 5.909 -15.336 1.00 78.69 255 GLN A CA 1
ATOM 2092 C C . GLN A 1 255 ? -9.902 5.368 -14.642 1.00 78.69 255 GLN A C 1
ATOM 2094 O O . GLN A 1 255 ? -9.859 5.187 -13.418 1.00 78.69 255 GLN A O 1
ATOM 2099 N N . LEU A 1 256 ? -8.862 5.129 -15.448 1.00 80.75 256 LEU A N 1
ATOM 2100 C CA . LEU A 1 256 ? -7.559 4.583 -15.069 1.00 80.75 256 LEU A CA 1
ATOM 2101 C C . LEU A 1 256 ? -6.442 5.501 -15.588 1.00 80.75 256 LEU A C 1
ATOM 2103 O O . LEU A 1 256 ? -5.499 5.049 -16.232 1.00 80.75 256 LEU A O 1
ATOM 2107 N N . CYS A 1 257 ? -6.543 6.808 -15.333 1.00 78.00 257 CYS A N 1
ATOM 2108 C CA . CYS A 1 257 ? -5.421 7.730 -15.524 1.00 78.00 257 CYS A CA 1
ATOM 2109 C C . CYS A 1 257 ? -4.432 7.538 -14.382 1.00 78.00 257 CYS A C 1
ATOM 2111 O O . CYS A 1 257 ? -4.498 8.198 -13.346 1.00 78.00 257 CYS A O 1
ATOM 2113 N N . LEU A 1 258 ? -3.583 6.532 -14.543 1.00 76.31 258 LEU A N 1
ATOM 2114 C CA . LEU A 1 258 ? -2.602 6.169 -13.539 1.00 76.31 258 LEU A CA 1
ATOM 2115 C C . LEU A 1 258 ? -1.286 6.943 -13.723 1.00 76.31 258 LEU A C 1
ATOM 2117 O O . LEU A 1 258 ? -1.054 7.521 -14.780 1.00 76.31 258 LEU A O 1
ATOM 2121 N N . SER A 1 259 ? -0.444 6.962 -12.689 1.00 88.12 259 SER A N 1
ATOM 2122 C CA . SER A 1 259 ? 0.712 7.857 -12.545 1.00 88.12 259 SER A CA 1
ATOM 2123 C C . SER A 1 259 ? 2.047 7.167 -12.905 1.00 88.12 259 SER A C 1
ATOM 2125 O O . SER A 1 259 ? 2.064 5.959 -13.174 1.00 88.12 259 SER A O 1
ATOM 2127 N N . PRO A 1 260 ? 3.203 7.866 -12.865 1.00 89.81 260 PRO A N 1
ATOM 2128 C CA . PRO A 1 260 ? 4.521 7.228 -12.983 1.00 89.81 260 PRO A CA 1
ATOM 2129 C C . PRO A 1 260 ? 4.733 6.059 -12.008 1.00 89.81 260 PRO A C 1
ATOM 2131 O O . PRO A 1 260 ? 5.439 5.097 -12.322 1.00 89.81 260 PRO A O 1
ATOM 2134 N N . ALA A 1 261 ? 4.082 6.098 -10.841 1.00 92.50 261 ALA A N 1
ATOM 2135 C CA . ALA A 1 261 ? 4.121 5.026 -9.852 1.00 92.50 261 ALA A CA 1
ATOM 2136 C C . ALA A 1 261 ? 3.607 3.697 -10.428 1.00 92.50 261 ALA A C 1
ATOM 2138 O O . ALA A 1 261 ? 4.116 2.625 -10.098 1.00 92.50 261 ALA A O 1
ATOM 2139 N N . ASN A 1 262 ? 2.631 3.754 -11.334 1.00 93.69 262 ASN A N 1
ATOM 2140 C CA . ASN A 1 262 ? 2.058 2.579 -11.976 1.00 93.69 262 ASN A CA 1
ATOM 2141 C C . ASN A 1 262 ? 3.012 1.956 -12.987 1.00 93.69 262 ASN A C 1
ATOM 2143 O O . ASN A 1 262 ? 3.118 0.732 -13.021 1.00 93.69 262 ASN A O 1
ATOM 2147 N N . LEU A 1 263 ? 3.763 2.768 -13.739 1.00 93.44 263 LEU A N 1
ATOM 2148 C CA . LEU A 1 263 ? 4.832 2.256 -14.596 1.00 93.44 263 LEU A CA 1
ATOM 2149 C C . LEU A 1 263 ? 5.901 1.544 -13.753 1.00 93.44 263 LEU A C 1
ATOM 2151 O O . LEU A 1 263 ? 6.309 0.432 -14.086 1.00 93.44 263 LEU A O 1
ATOM 2155 N N . LEU A 1 264 ? 6.308 2.127 -12.622 1.00 93.56 264 LEU A N 1
ATOM 2156 C CA . LEU A 1 264 ? 7.265 1.479 -11.725 1.00 93.56 264 LEU A CA 1
ATOM 2157 C C . LEU A 1 264 ? 6.718 0.169 -11.128 1.00 93.56 264 LEU A C 1
ATOM 2159 O O . LEU A 1 264 ? 7.418 -0.847 -11.110 1.00 93.56 264 LEU A O 1
ATOM 2163 N N . ALA A 1 265 ? 5.455 0.151 -10.698 1.00 96.19 265 ALA A N 1
ATOM 2164 C CA . ALA A 1 265 ? 4.792 -1.068 -10.243 1.00 96.19 265 ALA A CA 1
ATOM 2165 C C . ALA A 1 265 ? 4.738 -2.137 -11.351 1.00 96.19 265 ALA A C 1
ATOM 2167 O O . ALA A 1 265 ? 4.958 -3.317 -11.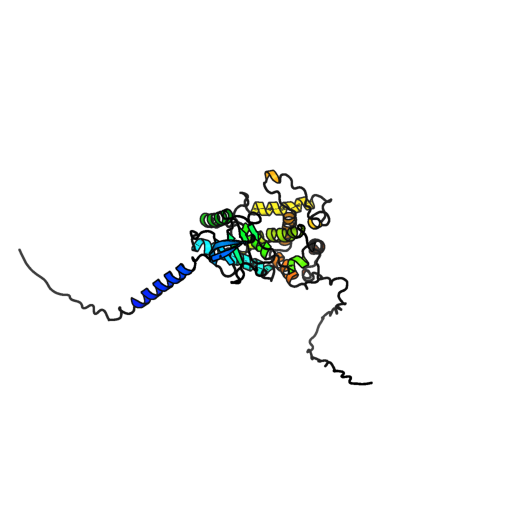072 1.00 96.19 265 ALA A O 1
ATOM 2168 N N . ALA A 1 266 ? 4.515 -1.736 -12.607 1.00 95.88 266 ALA A N 1
ATOM 2169 C CA . ALA A 1 266 ? 4.528 -2.624 -13.767 1.00 95.88 266 ALA A CA 1
ATOM 2170 C C . ALA A 1 266 ? 5.903 -3.274 -13.981 1.00 95.88 266 ALA A C 1
ATOM 2172 O O . ALA A 1 266 ? 5.975 -4.485 -14.200 1.00 95.88 266 ALA A O 1
ATOM 2173 N N . PHE A 1 267 ? 6.995 -2.513 -13.834 1.00 94.81 267 PHE A N 1
ATOM 2174 C CA . PHE A 1 267 ? 8.353 -3.069 -13.846 1.00 94.81 267 PHE A CA 1
ATOM 2175 C C . PHE A 1 267 ? 8.540 -4.133 -12.760 1.00 94.81 267 PHE A C 1
ATOM 2177 O O . PHE A 1 267 ? 9.040 -5.219 -13.050 1.00 94.81 267 PHE A O 1
ATOM 2184 N N . TRP A 1 268 ? 8.120 -3.873 -11.519 1.00 95.56 268 TRP A N 1
ATOM 2185 C CA . TRP A 1 268 ? 8.242 -4.868 -10.449 1.00 95.56 268 TRP A CA 1
ATOM 2186 C C . TRP A 1 268 ? 7.356 -6.099 -10.655 1.00 95.56 268 TRP A C 1
ATOM 2188 O O . TRP A 1 268 ? 7.779 -7.207 -10.320 1.00 95.56 268 TRP A O 1
ATOM 2198 N N . LEU A 1 269 ? 6.165 -5.942 -11.241 1.00 97.00 269 LEU A N 1
ATOM 2199 C CA . LEU A 1 269 ? 5.320 -7.070 -11.637 1.00 97.00 269 LEU A CA 1
ATOM 2200 C C . LEU A 1 269 ? 6.006 -7.937 -12.705 1.00 97.00 269 LEU A C 1
ATOM 2202 O O . LEU A 1 269 ? 6.076 -9.148 -12.520 1.00 97.00 269 LEU A O 1
ATOM 2206 N N . ASP A 1 270 ? 6.572 -7.341 -13.759 1.00 95.75 270 ASP A N 1
ATOM 2207 C CA . ASP A 1 270 ? 7.312 -8.065 -14.810 1.00 95.75 270 ASP A CA 1
ATOM 2208 C C . ASP A 1 270 ? 8.561 -8.765 -14.253 1.00 95.75 270 ASP A C 1
ATOM 2210 O O . ASP A 1 270 ? 8.812 -9.925 -14.578 1.00 95.75 270 ASP A O 1
ATOM 2214 N N . LEU A 1 271 ? 9.310 -8.122 -13.350 1.00 93.50 271 LEU A N 1
ATOM 2215 C CA . LEU A 1 271 ? 10.451 -8.754 -12.681 1.00 93.50 271 LEU A CA 1
ATOM 2216 C C . LEU A 1 271 ? 10.015 -9.941 -11.816 1.00 93.50 271 LEU A C 1
ATOM 2218 O O . LEU A 1 271 ? 10.619 -11.011 -11.887 1.00 93.50 271 LEU A O 1
ATOM 2222 N N . ARG A 1 272 ? 8.946 -9.794 -11.030 1.00 95.12 272 ARG A N 1
ATOM 2223 C CA . ARG A 1 272 ? 8.386 -10.906 -10.256 1.00 95.12 272 ARG A CA 1
ATOM 2224 C C . ARG A 1 272 ? 7.968 -12.060 -11.170 1.00 95.12 272 ARG A C 1
ATOM 2226 O O . ARG A 1 272 ? 8.277 -13.210 -10.868 1.00 95.12 272 ARG A O 1
ATOM 2233 N N . ASP A 1 273 ? 7.284 -11.765 -12.270 1.00 94.69 273 ASP A N 1
ATOM 2234 C CA . ASP A 1 273 ? 6.803 -12.785 -13.204 1.00 94.69 273 ASP A CA 1
ATOM 2235 C C . ASP A 1 273 ? 7.981 -13.534 -13.866 1.00 94.69 273 ASP A C 1
ATOM 2237 O O . ASP A 1 273 ? 7.921 -14.753 -14.024 1.00 94.69 273 ASP A O 1
ATOM 2241 N N . ARG A 1 274 ? 9.091 -12.843 -14.170 1.00 92.81 274 ARG A N 1
ATOM 2242 C CA . ARG A 1 274 ? 10.313 -13.446 -14.741 1.00 92.81 274 ARG A CA 1
ATOM 2243 C C . ARG A 1 274 ? 11.138 -14.255 -13.742 1.00 92.81 274 ARG A C 1
ATOM 2245 O O . ARG A 1 274 ? 11.688 -15.286 -14.117 1.00 92.81 274 ARG A O 1
ATOM 2252 N N . TYR A 1 275 ? 11.265 -13.780 -12.502 1.00 90.94 275 TYR A N 1
ATOM 2253 C CA . TYR A 1 275 ? 12.192 -14.342 -11.505 1.00 90.94 275 TYR A CA 1
ATOM 2254 C C . TYR A 1 275 ? 11.508 -15.143 -10.391 1.00 90.94 275 TYR A C 1
ATOM 2256 O O . TYR A 1 275 ? 12.180 -15.586 -9.458 1.00 90.94 275 TYR A O 1
ATOM 2264 N N . GLY A 1 276 ? 10.193 -15.347 -10.484 1.00 93.06 276 GLY A N 1
ATOM 2265 C CA . GLY A 1 276 ? 9.421 -16.202 -9.590 1.00 93.06 276 GLY A CA 1
ATOM 2266 C C . GLY A 1 276 ? 8.882 -15.505 -8.338 1.00 93.06 276 GLY A C 1
ATOM 2267 O O . GLY A 1 276 ? 9.181 -14.353 -8.026 1.00 93.06 276 GLY A O 1
ATOM 2268 N N . GLY A 1 277 ? 8.047 -16.231 -7.588 1.00 88.38 277 GLY A N 1
ATOM 2269 C CA . GLY A 1 277 ? 7.336 -15.694 -6.421 1.00 88.38 277 GLY A CA 1
ATOM 2270 C C . GLY A 1 277 ? 8.234 -15.268 -5.253 1.00 88.38 277 GLY A C 1
ATOM 2271 O O . GLY A 1 277 ? 7.826 -14.423 -4.460 1.00 88.38 277 GLY A O 1
ATOM 2272 N N . ASP A 1 278 ? 9.453 -15.804 -5.158 1.00 91.88 278 ASP A N 1
ATOM 2273 C CA . ASP A 1 278 ? 10.437 -15.425 -4.139 1.00 91.88 278 ASP A CA 1
ATOM 2274 C C . ASP A 1 278 ? 11.215 -14.145 -4.502 1.00 91.88 278 ASP A C 1
ATOM 2276 O O . ASP A 1 278 ? 11.911 -13.592 -3.644 1.00 91.88 278 ASP A O 1
ATOM 2280 N N . PHE A 1 279 ? 11.070 -13.633 -5.736 1.00 93.50 279 PHE A N 1
ATOM 2281 C CA . PHE A 1 279 ? 11.701 -12.396 -6.203 1.00 93.50 279 PHE A CA 1
ATOM 2282 C C . PHE A 1 279 ? 11.505 -11.254 -5.209 1.00 93.50 279 PHE A C 1
ATOM 2284 O O . PHE A 1 279 ? 12.486 -10.646 -4.797 1.00 93.50 279 PHE A O 1
ATOM 2291 N N . THR A 1 280 ? 10.268 -11.007 -4.776 1.00 94.50 280 THR A N 1
ATOM 2292 C CA . THR A 1 280 ? 9.923 -9.896 -3.882 1.00 94.50 280 THR A CA 1
ATOM 2293 C C . THR A 1 280 ? 10.746 -9.930 -2.593 1.00 94.50 280 THR A C 1
ATOM 2295 O O . THR A 1 280 ? 11.359 -8.933 -2.217 1.00 94.50 280 THR A O 1
ATOM 2298 N N . GLN A 1 281 ? 10.833 -11.098 -1.947 1.00 93.06 281 GLN A N 1
ATOM 2299 C CA . GLN A 1 281 ? 11.591 -11.258 -0.706 1.00 93.06 281 GLN A CA 1
ATOM 2300 C C . GLN A 1 281 ? 13.095 -11.119 -0.945 1.00 93.06 281 GLN A C 1
ATOM 2302 O O . GLN A 1 281 ? 13.781 -10.444 -0.179 1.00 93.06 281 GLN A O 1
ATOM 2307 N N . ARG A 1 282 ? 13.618 -11.731 -2.015 1.00 89.94 282 ARG A N 1
ATOM 2308 C CA . ARG A 1 282 ? 15.043 -11.634 -2.359 1.00 89.94 282 ARG A CA 1
ATOM 2309 C C . ARG A 1 282 ? 15.435 -10.199 -2.694 1.00 89.94 282 ARG A C 1
ATOM 2311 O O . ARG A 1 282 ? 16.491 -9.754 -2.259 1.00 89.94 282 ARG A O 1
ATOM 2318 N N . PHE A 1 283 ? 14.605 -9.491 -3.454 1.00 90.25 283 PHE A N 1
ATOM 2319 C CA . PHE A 1 283 ? 14.850 -8.126 -3.899 1.00 90.25 283 PHE A CA 1
ATOM 2320 C C . PHE A 1 283 ? 14.862 -7.167 -2.709 1.00 90.25 283 PHE A C 1
ATOM 2322 O O . PHE A 1 283 ? 15.918 -6.626 -2.392 1.00 90.25 283 PHE A O 1
ATOM 2329 N N . PHE A 1 284 ? 13.743 -7.012 -1.997 1.00 90.50 284 PHE A N 1
ATOM 2330 C CA . PHE A 1 284 ? 13.641 -6.039 -0.903 1.00 90.50 284 PHE A CA 1
ATOM 2331 C C . PHE A 1 284 ? 14.474 -6.432 0.322 1.00 90.50 284 PHE A C 1
ATOM 2333 O O . PHE A 1 284 ? 15.166 -5.579 0.876 1.00 90.50 284 PHE A O 1
ATOM 2340 N N . GLY A 1 285 ? 14.549 -7.724 0.664 1.00 85.75 285 GLY A N 1
ATOM 2341 C CA . GLY A 1 285 ? 15.378 -8.200 1.775 1.00 85.75 285 GLY A CA 1
ATOM 2342 C C . GLY A 1 285 ? 16.876 -7.922 1.582 1.00 85.75 285 GLY A C 1
ATOM 2343 O O . GLY A 1 285 ? 17.598 -7.672 2.549 1.00 85.75 285 GLY A O 1
ATOM 2344 N N . LYS A 1 286 ? 17.363 -7.886 0.332 1.00 83.06 286 LYS A N 1
ATOM 2345 C CA . LYS A 1 286 ? 18.745 -7.472 0.034 1.00 83.06 286 LYS A CA 1
ATOM 2346 C C . LYS A 1 286 ? 18.987 -5.999 0.302 1.00 83.06 286 LYS A C 1
ATOM 2348 O O . LYS A 1 286 ? 20.067 -5.655 0.781 1.00 83.06 286 LYS A O 1
ATOM 2353 N N . PHE A 1 287 ? 18.027 -5.131 -0.015 1.00 80.38 287 PHE A N 1
ATOM 2354 C CA . PHE A 1 287 ? 18.189 -3.711 0.269 1.00 80.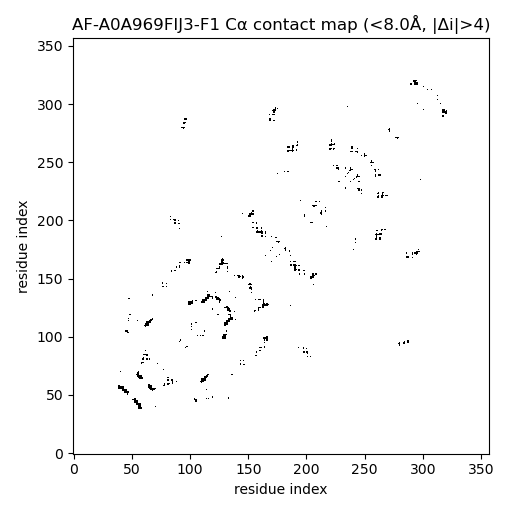38 287 PHE A CA 1
ATOM 2355 C C . PHE A 1 287 ? 18.292 -3.491 1.762 1.00 80.38 287 PHE A C 1
ATOM 2357 O O . PHE A 1 287 ? 19.212 -2.795 2.169 1.00 80.38 287 PHE A O 1
ATOM 2364 N N . SER A 1 288 ? 17.481 -4.154 2.576 1.00 72.44 288 SER A N 1
ATOM 2365 C CA . SER A 1 288 ? 17.567 -4.064 4.038 1.00 72.44 288 SER A CA 1
ATOM 2366 C C . SER A 1 288 ? 18.915 -4.561 4.577 1.00 72.44 288 SER A C 1
ATOM 2368 O O . SER A 1 288 ? 19.459 -3.974 5.507 1.00 72.44 288 SER A O 1
ATOM 2370 N N . ALA A 1 289 ? 19.530 -5.555 3.925 1.00 73.62 289 ALA A N 1
ATOM 2371 C CA . ALA A 1 289 ? 20.846 -6.082 4.297 1.00 73.62 289 ALA A CA 1
ATOM 2372 C C . ALA A 1 289 ? 22.062 -5.270 3.785 1.00 73.62 289 ALA A C 1
ATOM 2374 O O . ALA A 1 289 ? 23.141 -5.363 4.376 1.00 73.62 289 ALA A O 1
ATOM 2375 N N . CYS A 1 290 ? 21.954 -4.488 2.697 1.00 70.88 290 CYS A N 1
ATOM 2376 C CA . CYS A 1 290 ? 23.073 -3.648 2.228 1.00 70.88 290 CYS A CA 1
ATOM 2377 C C . CYS A 1 290 ? 23.371 -2.524 3.251 1.00 70.88 290 CYS A C 1
ATOM 2379 O O . CYS A 1 290 ? 22.450 -1.959 3.841 1.00 70.88 290 CYS A O 1
ATOM 2381 N N . PRO A 1 291 ? 24.632 -2.087 3.412 1.00 73.62 291 PRO A N 1
ATOM 2382 C CA . PRO A 1 291 ? 24.955 -0.909 4.219 1.00 73.62 291 PRO A CA 1
ATOM 2383 C C . PRO A 1 291 ? 24.235 0.357 3.721 1.00 73.62 291 PRO A C 1
ATOM 2385 O O . PRO A 1 291 ? 24.145 0.590 2.516 1.00 73.62 291 PRO A O 1
ATOM 2388 N N . THR A 1 292 ? 23.781 1.216 4.639 1.00 65.44 292 THR A N 1
ATOM 2389 C CA . THR A 1 292 ? 22.970 2.424 4.360 1.00 65.44 292 THR A CA 1
ATOM 2390 C C . THR A 1 292 ? 23.632 3.431 3.410 1.00 65.44 292 THR A C 1
ATOM 2392 O O . THR A 1 292 ? 22.950 4.237 2.791 1.00 65.44 292 THR A O 1
ATOM 2395 N N . HIS A 1 293 ? 24.958 3.387 3.252 1.00 60.50 293 HIS A N 1
ATOM 2396 C CA . HIS A 1 293 ? 25.700 4.303 2.377 1.00 60.50 293 HIS A CA 1
ATOM 2397 C C . HIS A 1 293 ? 25.803 3.854 0.914 1.00 60.50 293 HIS A C 1
ATOM 2399 O O . HIS A 1 293 ? 26.329 4.604 0.090 1.00 60.50 293 HIS A O 1
ATOM 2405 N N . ALA A 1 294 ? 25.348 2.646 0.579 1.00 62.28 294 ALA A N 1
ATOM 2406 C CA . ALA A 1 294 ? 25.324 2.185 -0.799 1.00 62.28 294 ALA A CA 1
ATOM 2407 C C . ALA A 1 294 ? 24.051 2.690 -1.484 1.00 62.28 294 ALA A C 1
ATOM 2409 O O . ALA A 1 294 ? 22.982 2.108 -1.314 1.00 62.28 294 ALA A O 1
ATOM 2410 N N . ARG A 1 295 ? 24.168 3.770 -2.268 1.00 62.44 295 ARG A N 1
ATOM 2411 C CA . ARG A 1 295 ? 23.106 4.137 -3.211 1.00 62.44 295 ARG A CA 1
ATOM 2412 C C . ARG A 1 295 ? 23.139 3.165 -4.369 1.00 62.44 295 ARG A C 1
ATOM 2414 O O . ARG A 1 295 ? 24.160 3.018 -5.043 1.00 62.44 295 ARG A O 1
ATOM 2421 N N . LEU A 1 296 ? 22.014 2.519 -4.599 1.00 61.22 296 LEU A N 1
ATOM 2422 C CA . LEU A 1 296 ? 21.835 1.641 -5.728 1.00 61.22 296 LEU A CA 1
ATOM 2423 C C . LEU A 1 296 ? 20.930 2.359 -6.714 1.00 61.22 296 LEU A C 1
ATOM 2425 O O . LEU A 1 296 ? 19.769 2.619 -6.430 1.00 61.22 296 LEU A O 1
ATOM 2429 N N . LYS A 1 297 ? 21.466 2.703 -7.885 1.00 65.81 297 LYS A N 1
ATOM 2430 C CA . LYS A 1 297 ? 20.633 3.272 -8.940 1.00 65.81 297 LYS A CA 1
ATOM 2431 C C . LYS A 1 297 ? 19.698 2.170 -9.439 1.00 65.81 297 LYS A C 1
ATOM 2433 O O . LYS A 1 297 ? 20.168 1.218 -10.063 1.00 65.81 297 LYS A O 1
ATOM 2438 N N . MET A 1 298 ? 18.394 2.311 -9.187 1.00 67.19 298 MET A N 1
ATOM 2439 C CA . MET A 1 298 ? 17.375 1.382 -9.685 1.00 67.19 298 MET A CA 1
ATOM 2440 C C . MET A 1 298 ? 17.513 1.011 -11.176 1.00 67.19 298 MET A C 1
ATOM 2442 O O . MET A 1 298 ? 17.410 -0.185 -11.449 1.00 67.19 298 MET A O 1
ATOM 2446 N N . PRO A 1 299 ? 17.827 1.920 -12.132 1.00 59.22 299 PRO A N 1
ATOM 2447 C CA . PRO A 1 299 ? 17.961 1.512 -13.534 1.00 59.22 299 PRO A CA 1
ATOM 2448 C C . PRO A 1 299 ? 19.078 0.492 -13.726 1.00 59.22 299 PRO A C 1
ATOM 2450 O O . PRO A 1 299 ? 18.907 -0.492 -14.435 1.00 59.22 299 PRO A O 1
ATOM 2453 N N . SER A 1 300 ? 20.204 0.652 -13.025 1.00 61.56 300 SER A N 1
ATOM 2454 C CA . SER A 1 300 ? 21.297 -0.317 -13.085 1.00 61.56 300 SER A CA 1
ATOM 2455 C C . SER A 1 300 ? 20.887 -1.670 -12.516 1.00 61.56 300 SER A C 1
ATOM 2457 O O . SER A 1 300 ? 21.362 -2.683 -13.007 1.00 61.56 300 SER A O 1
ATOM 2459 N N . ILE A 1 301 ? 20.001 -1.722 -11.521 1.00 64.94 301 ILE A N 1
ATOM 2460 C CA . ILE A 1 301 ? 19.514 -2.988 -10.959 1.00 64.94 301 ILE A CA 1
ATOM 2461 C C . ILE A 1 301 ? 18.520 -3.656 -11.899 1.00 64.94 301 ILE A C 1
ATOM 2463 O O . ILE A 1 301 ? 18.682 -4.833 -12.195 1.00 64.94 301 ILE A O 1
ATOM 2467 N N . ILE A 1 302 ? 17.531 -2.916 -12.394 1.00 63.56 302 ILE A N 1
ATOM 2468 C CA . ILE A 1 302 ? 16.465 -3.455 -13.245 1.00 63.56 302 ILE A CA 1
ATOM 2469 C C . ILE A 1 302 ? 17.023 -3.891 -14.605 1.00 63.56 302 ILE A C 1
ATOM 2471 O O . ILE A 1 302 ? 16.706 -4.981 -15.075 1.00 63.56 302 ILE A O 1
ATOM 2475 N N . LEU A 1 303 ? 17.903 -3.085 -15.209 1.00 58.09 303 LEU A N 1
ATOM 2476 C CA . LEU A 1 303 ? 18.466 -3.361 -16.533 1.00 58.09 303 LEU A CA 1
ATOM 2477 C C . LEU A 1 303 ? 19.588 -4.411 -16.513 1.00 58.09 303 LEU A C 1
ATOM 2479 O O . LEU A 1 303 ? 19.780 -5.095 -17.514 1.00 58.09 303 LEU A O 1
ATOM 2483 N N . SER A 1 304 ? 20.328 -4.569 -15.406 1.00 57.06 304 SER A N 1
ATOM 2484 C CA . SER A 1 304 ? 21.398 -5.584 -15.313 1.00 57.06 304 SER A CA 1
ATOM 2485 C C . SER A 1 304 ? 20.937 -6.936 -14.774 1.00 57.06 304 SER A C 1
ATOM 2487 O O . SER A 1 304 ? 21.650 -7.927 -14.942 1.00 57.06 304 SER A O 1
ATOM 2489 N N . TRP A 1 305 ? 19.747 -7.012 -14.169 1.00 55.59 305 TRP A N 1
ATOM 2490 C CA . TRP A 1 305 ? 19.216 -8.259 -13.617 1.00 55.59 305 TRP A CA 1
ATOM 2491 C C . TRP A 1 305 ? 19.160 -9.434 -14.616 1.00 55.59 305 TRP A C 1
ATOM 2493 O O . TRP A 1 305 ? 19.525 -10.537 -14.211 1.00 55.59 305 TRP A O 1
ATOM 2503 N N . PRO A 1 306 ? 18.818 -9.246 -15.914 1.00 49.31 306 PRO A N 1
ATOM 2504 C CA . PRO A 1 306 ? 18.819 -10.332 -16.904 1.00 49.31 306 PRO A CA 1
ATOM 2505 C C . PRO A 1 306 ? 20.192 -10.973 -17.148 1.00 49.31 306 PRO A C 1
ATOM 2507 O O . PRO A 1 306 ? 20.273 -12.046 -17.740 1.00 49.31 306 PRO A O 1
ATOM 2510 N N . HIS A 1 307 ? 21.277 -10.318 -16.724 1.00 46.81 307 HIS A N 1
ATOM 2511 C CA . HIS A 1 307 ? 22.653 -10.761 -16.944 1.00 46.81 307 HIS A CA 1
ATOM 2512 C C . HIS A 1 307 ? 23.355 -11.223 -15.661 1.00 46.81 307 HIS A C 1
ATOM 2514 O O . HIS A 1 307 ? 24.550 -11.518 -15.695 1.00 46.81 307 HIS A O 1
ATOM 2520 N N . LEU A 1 308 ? 22.644 -11.309 -14.531 1.00 44.75 308 LEU A N 1
ATOM 2521 C CA . LEU A 1 308 ? 23.178 -11.913 -13.313 1.00 44.75 308 LEU A CA 1
ATOM 2522 C C . LEU A 1 308 ? 23.076 -13.442 -13.441 1.00 44.75 308 LEU A C 1
ATOM 2524 O O . LEU A 1 308 ? 21.963 -13.965 -13.456 1.00 44.75 308 LEU A O 1
ATOM 2528 N N . PRO A 1 309 ? 24.196 -14.183 -13.542 1.00 41.59 309 PRO A N 1
ATOM 2529 C CA . PRO A 1 309 ? 24.130 -15.635 -13.651 1.00 41.59 309 PRO A CA 1
ATOM 2530 C C . PRO A 1 309 ? 23.516 -16.202 -12.370 1.00 41.59 309 PRO A C 1
ATOM 2532 O O . PRO A 1 309 ? 23.966 -15.859 -11.279 1.00 41.59 309 PRO A O 1
ATOM 2535 N N . GLU A 1 310 ? 22.508 -17.068 -12.463 1.00 43.66 310 GLU A N 1
ATOM 2536 C CA . GLU A 1 310 ? 22.048 -17.866 -11.321 1.00 43.66 310 GLU A CA 1
ATOM 2537 C C . GLU A 1 310 ? 23.152 -18.891 -10.998 1.00 43.66 310 GLU A C 1
ATOM 2539 O O . GLU A 1 310 ? 23.436 -19.732 -11.851 1.00 43.66 310 GLU A O 1
ATOM 2544 N N . PRO A 1 311 ? 23.886 -18.786 -9.863 1.00 45.81 311 PRO A N 1
ATOM 2545 C CA . PRO A 1 311 ? 23.444 -18.400 -8.514 1.00 45.81 311 PRO A CA 1
ATOM 2546 C C . PRO A 1 311 ? 24.147 -17.146 -7.919 1.00 45.81 311 PRO A C 1
ATOM 2548 O O . PRO A 1 311 ? 24.135 -16.907 -6.708 1.00 45.81 311 PRO A O 1
ATOM 2551 N N . ILE A 1 312 ? 24.744 -16.303 -8.764 1.00 41.22 312 ILE A N 1
ATOM 2552 C CA . ILE A 1 312 ? 25.389 -15.012 -8.440 1.00 41.22 312 ILE A CA 1
ATOM 2553 C C . ILE A 1 312 ? 24.421 -13.817 -8.594 1.00 41.22 312 ILE A C 1
ATOM 2555 O O . ILE A 1 312 ? 24.804 -12.660 -8.432 1.00 41.22 312 ILE A O 1
ATOM 2559 N N . ALA A 1 313 ? 23.110 -14.057 -8.693 1.00 38.34 313 ALA A N 1
ATOM 2560 C CA . ALA A 1 313 ? 22.119 -13.049 -8.294 1.00 38.34 313 ALA A CA 1
ATOM 2561 C C . ALA A 1 313 ? 22.278 -12.631 -6.810 1.00 38.34 313 ALA A C 1
ATOM 2563 O O . ALA A 1 313 ? 21.561 -11.762 -6.327 1.00 38.34 313 ALA A O 1
ATOM 2564 N N . THR A 1 314 ? 23.232 -13.210 -6.064 1.00 40.78 314 THR A N 1
ATOM 2565 C CA . THR A 1 314 ? 23.673 -12.855 -4.710 1.00 40.78 314 THR A CA 1
ATOM 2566 C C . THR A 1 314 ? 24.502 -11.566 -4.614 1.00 40.78 314 THR A C 1
ATOM 2568 O O . THR A 1 314 ? 24.429 -10.929 -3.564 1.00 40.78 314 THR A O 1
ATOM 2571 N N . SER A 1 315 ? 25.173 -11.079 -5.665 1.00 37.66 315 SER A N 1
ATOM 2572 C CA . SER A 1 315 ? 25.987 -9.854 -5.569 1.00 37.66 315 SER A CA 1
ATOM 2573 C C . SER A 1 315 ? 25.341 -8.644 -6.241 1.00 37.66 315 SER A C 1
ATOM 2575 O O . SER A 1 315 ? 25.746 -8.223 -7.322 1.00 37.66 315 SER A O 1
ATOM 2577 N N . VAL A 1 316 ? 24.391 -8.010 -5.553 1.00 44.16 316 VAL A N 1
ATOM 2578 C CA . VAL A 1 316 ? 24.214 -6.568 -5.748 1.00 44.16 316 VAL A CA 1
ATOM 2579 C C . VAL A 1 316 ? 25.486 -5.938 -5.191 1.00 44.16 316 VAL A C 1
ATOM 2581 O O . VAL A 1 316 ? 25.773 -6.055 -3.999 1.00 44.16 316 VAL A O 1
ATOM 2584 N N . ILE A 1 317 ? 26.325 -5.370 -6.057 1.00 46.34 317 ILE A N 1
ATOM 2585 C CA . ILE A 1 317 ? 27.544 -4.698 -5.615 1.00 46.34 317 ILE A CA 1
ATOM 2586 C C . ILE A 1 317 ? 27.084 -3.429 -4.895 1.00 46.34 317 ILE A C 1
ATOM 2588 O O . ILE A 1 317 ? 26.811 -2.422 -5.540 1.00 46.34 317 ILE A O 1
ATOM 2592 N N . CYS A 1 318 ? 26.967 -3.481 -3.562 1.00 48.62 318 CYS A N 1
ATOM 2593 C CA . CYS A 1 318 ? 26.802 -2.284 -2.745 1.00 48.62 318 CYS A CA 1
ATOM 2594 C C . CYS A 1 318 ? 28.095 -1.451 -2.963 1.00 48.62 318 CYS A C 1
ATOM 2596 O O . CYS A 1 318 ? 29.132 -1.718 -2.348 1.00 48.62 318 CYS A O 1
ATOM 2598 N N . LEU A 1 319 ? 28.094 -0.540 -3.943 1.00 43.38 319 LEU A N 1
ATOM 2599 C CA . LEU A 1 319 ? 29.261 0.277 -4.266 1.00 43.38 319 LEU A CA 1
ATOM 2600 C C . LEU A 1 319 ? 29.432 1.314 -3.147 1.00 43.38 319 LEU A C 1
ATOM 2602 O O . LEU A 1 319 ? 28.481 2.040 -2.844 1.00 43.38 319 LEU A O 1
ATOM 2606 N N . PRO A 1 320 ? 30.605 1.391 -2.497 1.00 44.72 320 PRO A N 1
ATOM 2607 C CA . PRO A 1 320 ? 30.847 2.429 -1.509 1.00 44.72 320 PRO A CA 1
ATOM 2608 C C . PRO A 1 320 ? 30.792 3.807 -2.177 1.00 44.72 320 PRO A C 1
ATOM 2610 O O . PRO A 1 320 ? 31.227 3.976 -3.318 1.00 44.72 320 PRO A O 1
ATOM 2613 N N . LYS A 1 321 ? 30.286 4.804 -1.443 1.00 42.59 321 LYS A N 1
ATOM 2614 C CA . LYS A 1 321 ? 30.303 6.209 -1.863 1.00 42.59 321 LYS A CA 1
ATOM 2615 C C . LYS A 1 321 ? 31.738 6.605 -2.266 1.00 42.59 321 LYS A C 1
ATOM 2617 O O . LYS A 1 321 ? 32.666 6.303 -1.505 1.00 42.59 321 LYS A O 1
ATOM 2622 N N . PRO A 1 322 ? 31.952 7.282 -3.411 1.00 37.91 322 PRO A N 1
ATOM 2623 C CA . PRO A 1 322 ? 33.267 7.812 -3.762 1.00 37.91 322 PRO A CA 1
ATOM 2624 C C . PRO A 1 322 ? 33.782 8.687 -2.608 1.00 37.91 322 PRO A C 1
ATOM 2626 O O . PRO A 1 322 ? 33.129 9.658 -2.236 1.00 37.91 322 PRO A O 1
ATOM 2629 N N . GLY A 1 323 ? 34.903 8.297 -1.992 1.00 45.03 323 GLY A N 1
ATOM 2630 C CA . GLY A 1 323 ? 35.498 8.991 -0.839 1.00 45.03 323 GLY A CA 1
ATOM 2631 C C . GLY A 1 323 ? 35.453 8.241 0.500 1.00 45.03 323 GLY A C 1
ATOM 2632 O O . GLY A 1 323 ? 36.143 8.647 1.430 1.00 45.03 323 GLY A O 1
ATOM 2633 N N . ALA A 1 324 ? 34.725 7.124 0.616 1.00 46.41 324 ALA A N 1
ATOM 2634 C CA . ALA A 1 324 ? 34.841 6.238 1.778 1.00 46.41 324 ALA A CA 1
ATOM 2635 C C . ALA A 1 324 ? 36.103 5.359 1.644 1.00 46.41 324 ALA A C 1
ATOM 2637 O O . ALA A 1 324 ? 36.320 4.729 0.608 1.00 46.41 324 ALA A O 1
ATOM 2638 N N . GLY A 1 325 ? 36.964 5.351 2.666 1.00 39.03 325 GLY A N 1
ATOM 2639 C CA . GLY A 1 325 ? 38.266 4.674 2.661 1.00 39.03 325 GLY A CA 1
ATOM 2640 C C . GLY A 1 325 ? 38.224 3.223 2.155 1.00 39.03 325 GLY A C 1
ATOM 2641 O O . GLY A 1 325 ? 37.290 2.472 2.423 1.00 39.03 325 GLY A O 1
ATOM 2642 N N . ARG A 1 326 ? 39.259 2.843 1.393 1.00 33.22 326 ARG A N 1
ATOM 2643 C CA . ARG A 1 326 ? 39.380 1.567 0.665 1.00 33.22 326 ARG A CA 1
ATOM 2644 C C . ARG A 1 326 ? 39.097 0.353 1.557 1.00 33.22 326 ARG A C 1
ATOM 2646 O O . ARG A 1 326 ? 39.898 0.019 2.425 1.00 33.22 326 ARG A O 1
ATOM 2653 N N . CYS A 1 327 ? 38.031 -0.380 1.253 1.00 32.69 327 CYS A N 1
ATOM 2654 C CA . CYS A 1 327 ? 37.849 -1.747 1.729 1.00 32.69 327 CYS A CA 1
ATOM 2655 C C . CYS A 1 327 ? 38.628 -2.686 0.787 1.00 32.69 327 CYS A C 1
ATOM 2657 O O . CYS A 1 327 ? 38.233 -2.888 -0.363 1.00 32.69 327 CYS A O 1
ATOM 2659 N N . GLN A 1 328 ? 39.779 -3.208 1.224 1.00 30.77 328 GLN A N 1
ATOM 2660 C CA . GLN A 1 328 ? 40.532 -4.207 0.458 1.00 30.77 328 GLN A CA 1
ATOM 2661 C C . GLN A 1 328 ? 39.755 -5.532 0.438 1.00 30.77 328 GLN A C 1
ATOM 2663 O O . GLN A 1 328 ? 39.688 -6.236 1.443 1.00 30.77 328 GLN A O 1
ATOM 2668 N N . ARG A 1 329 ? 39.199 -5.906 -0.721 1.00 32.00 329 ARG A N 1
ATOM 2669 C CA . ARG A 1 329 ? 38.734 -7.279 -0.965 1.00 32.00 329 ARG A CA 1
ATOM 2670 C C . ARG A 1 329 ? 39.948 -8.189 -1.127 1.00 32.00 329 ARG A C 1
ATOM 2672 O O . ARG A 1 329 ? 40.662 -8.088 -2.121 1.00 32.00 329 ARG A O 1
ATOM 2679 N N . ARG A 1 330 ? 40.152 -9.114 -0.190 1.00 26.08 330 ARG A N 1
ATOM 2680 C CA . ARG A 1 330 ? 40.971 -10.308 -0.425 1.00 26.08 330 ARG A CA 1
ATOM 2681 C C . ARG A 1 330 ? 40.029 -11.407 -0.912 1.00 26.08 330 ARG A C 1
ATOM 2683 O O . ARG A 1 330 ? 39.283 -11.973 -0.122 1.00 26.08 330 ARG A O 1
ATOM 2690 N N . LEU A 1 331 ? 40.019 -11.657 -2.219 1.00 29.50 331 LEU A N 1
ATOM 2691 C CA . LEU A 1 331 ? 39.395 -12.853 -2.782 1.00 29.50 331 LEU A CA 1
ATOM 2692 C C . LEU A 1 331 ? 40.230 -14.056 -2.335 1.00 29.50 331 LEU A C 1
ATOM 2694 O O . LEU A 1 331 ? 41.389 -14.184 -2.727 1.00 29.50 331 LEU A O 1
ATOM 2698 N N . VAL A 1 332 ? 39.666 -14.905 -1.479 1.00 29.08 332 VAL A N 1
ATOM 2699 C CA . VAL A 1 332 ? 40.233 -16.221 -1.175 1.00 29.08 332 VAL A CA 1
ATOM 2700 C C . VAL A 1 332 ? 39.496 -17.226 -2.049 1.00 29.08 332 VAL A C 1
ATOM 2702 O O . VAL A 1 332 ? 38.329 -17.520 -1.811 1.00 29.08 332 VAL A O 1
ATOM 2705 N N . ASN A 1 333 ? 40.181 -17.736 -3.071 1.00 33.31 333 ASN A N 1
ATOM 2706 C CA . ASN A 1 333 ? 39.782 -18.966 -3.749 1.00 33.31 333 ASN A CA 1
ATOM 2707 C C . ASN A 1 333 ? 40.013 -20.124 -2.771 1.00 33.31 333 ASN A C 1
ATOM 2709 O O . ASN A 1 333 ? 41.163 -20.429 -2.459 1.00 33.31 333 ASN A O 1
ATOM 2713 N N . SER A 1 334 ? 38.953 -20.766 -2.275 1.00 32.94 334 SER A N 1
ATOM 2714 C CA . SER A 1 334 ? 39.082 -22.009 -1.510 1.00 32.94 334 SER A CA 1
ATOM 2715 C C . SER A 1 334 ? 38.818 -23.211 -2.413 1.00 32.94 334 SER A C 1
ATOM 2717 O O . SER A 1 334 ? 37.687 -23.670 -2.561 1.00 32.94 334 SER A O 1
ATOM 2719 N N . SER A 1 335 ? 39.884 -23.743 -2.998 1.00 34.56 335 SER A N 1
ATOM 2720 C CA . SER A 1 335 ? 39.949 -25.142 -3.406 1.00 34.56 335 SER A CA 1
ATOM 2721 C C . SER A 1 335 ? 40.742 -25.917 -2.351 1.00 34.56 335 SER A C 1
ATOM 2723 O O . SER A 1 335 ? 41.927 -25.654 -2.164 1.00 34.56 335 SER A O 1
ATOM 2725 N N . SER A 1 336 ? 40.085 -26.896 -1.723 1.00 39.03 336 SER A N 1
ATOM 2726 C CA . SER A 1 336 ? 40.636 -28.001 -0.915 1.00 39.03 336 SER A CA 1
ATOM 2727 C C . SER A 1 336 ? 41.228 -27.719 0.482 1.00 39.03 336 SER A C 1
ATOM 2729 O O . SER A 1 336 ? 42.115 -26.893 0.654 1.00 39.03 336 SER A O 1
ATOM 2731 N N . GLY A 1 337 ? 40.801 -28.545 1.450 1.00 33.06 337 GLY A N 1
ATOM 2732 C CA . GLY A 1 337 ? 41.675 -29.098 2.495 1.00 33.06 337 GLY A CA 1
ATOM 2733 C C . GLY A 1 337 ? 41.608 -28.470 3.892 1.00 33.06 337 GLY A C 1
ATOM 2734 O O . GLY A 1 337 ? 42.027 -27.339 4.098 1.00 33.06 337 GLY A O 1
ATOM 2735 N N . ASN A 1 338 ? 41.150 -29.271 4.862 1.00 38.78 338 ASN A N 1
ATOM 2736 C CA . ASN A 1 338 ? 41.305 -29.107 6.315 1.00 38.78 338 ASN A CA 1
ATOM 2737 C C . ASN A 1 338 ? 42.569 -28.345 6.743 1.00 38.78 338 ASN A C 1
ATOM 2739 O O . ASN A 1 338 ? 43.660 -28.789 6.402 1.00 38.78 338 ASN A O 1
ATOM 2743 N N . THR A 1 339 ? 42.443 -27.338 7.618 1.00 29.86 339 THR A N 1
ATOM 2744 C CA . THR A 1 339 ? 43.381 -27.066 8.732 1.00 29.86 339 THR A CA 1
ATOM 2745 C C . THR A 1 339 ? 42.730 -26.120 9.754 1.00 29.86 339 THR A C 1
ATOM 2747 O O . THR A 1 339 ? 42.054 -25.158 9.398 1.00 29.86 339 THR A O 1
ATOM 2750 N N . ALA A 1 340 ? 42.938 -26.426 11.035 1.00 30.78 340 ALA A N 1
ATOM 2751 C CA . ALA A 1 340 ? 42.428 -25.734 12.214 1.00 30.78 340 ALA A CA 1
ATOM 2752 C C . ALA A 1 340 ? 42.779 -24.233 12.291 1.00 30.78 340 ALA A C 1
ATOM 2754 O O . ALA A 1 340 ? 43.897 -23.815 11.989 1.00 30.78 340 ALA A O 1
ATOM 2755 N N . ILE A 1 341 ? 41.835 -23.435 12.798 1.00 30.91 341 ILE A N 1
ATOM 2756 C CA . ILE A 1 341 ? 42.011 -22.007 13.089 1.00 30.91 341 ILE A CA 1
ATOM 2757 C C . ILE A 1 341 ? 42.657 -21.858 14.476 1.00 30.91 341 ILE A C 1
ATOM 2759 O O . ILE A 1 341 ? 42.022 -22.110 15.499 1.00 30.91 341 ILE A O 1
ATOM 2763 N N . ARG A 1 342 ? 43.923 -21.421 14.522 1.00 27.94 342 ARG A N 1
ATOM 2764 C CA . ARG A 1 342 ? 44.530 -20.807 15.716 1.00 27.94 342 ARG A CA 1
ATOM 2765 C C . ARG A 1 342 ? 44.222 -19.312 15.705 1.00 27.94 342 ARG A C 1
ATOM 2767 O O . ARG A 1 342 ? 44.603 -18.611 14.770 1.00 27.94 342 ARG A O 1
ATOM 2774 N N . PHE A 1 343 ? 43.594 -18.818 16.767 1.00 28.77 343 PHE A N 1
ATOM 2775 C CA . PHE A 1 343 ? 43.488 -17.386 17.029 1.00 28.77 343 PHE A CA 1
ATOM 2776 C C . PHE A 1 343 ? 44.838 -16.859 17.526 1.00 28.77 343 PHE A C 1
ATOM 2778 O O . PHE A 1 343 ? 45.356 -17.323 18.539 1.00 28.77 343 PHE A O 1
ATOM 2785 N N . VAL A 1 344 ? 45.403 -15.881 16.819 1.00 29.05 344 VAL A N 1
ATOM 2786 C CA . VAL A 1 344 ? 46.504 -15.051 17.321 1.00 29.05 344 VAL A CA 1
ATOM 2787 C C . VAL A 1 344 ? 45.907 -13.686 17.641 1.00 29.05 344 VAL A C 1
ATOM 2789 O O . VAL A 1 344 ? 45.561 -12.934 16.731 1.00 29.05 344 VAL A O 1
ATOM 2792 N N . SER A 1 345 ? 45.762 -13.370 18.928 1.00 30.39 345 SER A N 1
ATOM 2793 C CA . SER A 1 345 ? 45.490 -12.003 19.362 1.00 30.39 345 SER A CA 1
ATOM 2794 C C . SER A 1 345 ? 46.777 -11.187 19.217 1.00 30.39 345 SER A C 1
ATOM 2796 O O . SER A 1 345 ? 47.840 -11.574 19.703 1.00 30.39 345 SER A O 1
ATOM 2798 N N . ARG A 1 346 ? 46.712 -10.051 18.518 1.00 33.88 346 ARG A N 1
ATOM 2799 C CA . ARG A 1 346 ? 47.737 -9.011 18.644 1.00 33.88 346 ARG A CA 1
ATOM 2800 C C . ARG A 1 346 ? 47.239 -7.997 19.658 1.00 33.88 346 ARG A C 1
ATOM 2802 O O . ARG A 1 346 ? 46.259 -7.301 19.411 1.00 33.88 346 ARG A O 1
ATOM 2809 N N . GLY A 1 347 ? 47.915 -7.973 20.803 1.00 29.69 347 GLY A N 1
ATOM 2810 C CA . GLY A 1 347 ? 47.750 -6.961 21.834 1.00 29.69 347 GLY A CA 1
ATOM 2811 C C . GLY A 1 347 ? 48.140 -5.584 21.307 1.00 29.69 347 GLY A C 1
ATOM 2812 O O . GLY A 1 347 ? 49.146 -5.427 20.615 1.00 29.69 347 GLY A O 1
ATOM 2813 N N . HIS A 1 348 ? 47.318 -4.593 21.634 1.00 32.47 348 HIS A N 1
ATOM 2814 C CA . HIS A 1 348 ? 47.642 -3.190 21.447 1.00 32.47 348 HIS A CA 1
ATOM 2815 C C . HIS A 1 348 ? 48.480 -2.737 22.648 1.00 32.47 348 HIS A C 1
ATOM 2817 O O . HIS A 1 348 ? 47.975 -2.628 23.763 1.00 32.47 348 HIS A O 1
ATOM 2823 N N . GLU A 1 349 ? 49.772 -2.505 22.420 1.00 32.88 349 GLU A N 1
ATOM 2824 C CA . GLU A 1 349 ? 50.662 -1.846 23.375 1.00 32.88 349 GLU A CA 1
ATOM 2825 C C . GLU A 1 349 ? 50.271 -0.372 23.535 1.00 32.88 349 GLU A C 1
ATOM 2827 O O . GLU A 1 349 ? 50.226 0.402 22.576 1.00 32.88 349 GLU A O 1
ATOM 2832 N N . SER A 1 350 ? 50.022 0.016 24.782 1.00 34.34 350 SER A N 1
ATOM 2833 C CA . SER A 1 350 ? 49.920 1.395 25.241 1.00 34.34 350 SER A CA 1
ATOM 2834 C C . SER A 1 350 ? 51.303 2.052 25.271 1.00 34.34 350 SER A C 1
ATOM 2836 O O . SER A 1 350 ? 52.196 1.562 25.965 1.00 34.34 350 SER A O 1
ATOM 2838 N N . ARG A 1 351 ? 51.480 3.206 24.617 1.00 38.28 351 ARG A N 1
ATOM 2839 C CA . ARG A 1 351 ? 52.594 4.117 24.924 1.00 38.28 351 ARG A CA 1
ATOM 2840 C C . ARG A 1 351 ? 52.099 5.352 25.656 1.00 38.28 351 ARG A C 1
ATOM 2842 O O . ARG A 1 351 ? 51.498 6.256 25.090 1.00 38.28 351 ARG A O 1
ATOM 2849 N N . TYR A 1 352 ? 52.430 5.342 26.936 1.00 30.88 352 TYR A N 1
ATOM 2850 C CA . TYR A 1 352 ? 52.475 6.458 27.863 1.00 30.88 352 TYR A CA 1
ATOM 2851 C C . TYR A 1 352 ? 53.652 7.382 27.481 1.00 30.88 352 TYR A C 1
ATOM 2853 O O . TYR A 1 352 ? 54.772 6.906 27.291 1.00 30.88 352 TYR A O 1
ATOM 2861 N N . ARG A 1 353 ? 53.435 8.699 27.397 1.00 41.78 353 ARG A N 1
ATOM 2862 C CA . ARG A 1 353 ? 54.503 9.714 27.467 1.00 41.78 353 ARG A CA 1
ATOM 2863 C C . ARG A 1 353 ? 54.087 10.773 28.488 1.00 41.78 353 ARG A C 1
ATOM 2865 O O . ARG A 1 353 ? 53.066 11.428 28.315 1.00 41.78 353 ARG A O 1
ATOM 2872 N N . ARG A 1 354 ? 54.886 10.911 29.551 1.00 44.06 354 ARG A N 1
ATOM 2873 C CA . ARG A 1 354 ? 54.877 12.024 30.513 1.00 44.06 354 ARG A CA 1
ATOM 2874 C C . ARG A 1 354 ? 56.074 12.936 30.243 1.00 44.06 354 ARG A C 1
ATOM 2876 O O . ARG A 1 354 ? 57.163 12.401 30.071 1.00 44.06 354 ARG A O 1
ATOM 2883 N N . GLY A 1 355 ? 55.823 14.246 30.357 1.00 37.72 355 GLY A N 1
ATOM 2884 C CA . GLY A 1 355 ? 56.731 15.330 30.787 1.00 37.72 355 GLY A CA 1
ATOM 2885 C C . GLY A 1 355 ? 57.932 15.649 29.891 1.00 37.72 355 GLY A C 1
ATOM 2886 O O . GLY A 1 355 ? 58.417 14.792 29.171 1.00 37.72 355 GLY A O 1
ATOM 2887 N N . SER A 1 356 ? 58.507 16.848 29.892 1.00 41.56 356 SER A N 1
ATOM 2888 C CA . SER A 1 356 ? 58.257 18.087 30.644 1.00 41.56 356 SER A CA 1
ATOM 2889 C C . SER A 1 356 ? 59.341 19.085 30.228 1.00 41.56 356 SER A C 1
ATOM 2891 O O . SER A 1 356 ? 60.507 18.700 30.286 1.00 41.56 356 SER A O 1
ATOM 2893 N N . SER A 1 357 ? 58.962 20.316 29.878 1.00 48.94 357 SER A N 1
ATOM 2894 C CA . SER A 1 357 ? 59.626 21.598 30.201 1.00 48.94 357 SER A CA 1
ATOM 2895 C C . SER A 1 357 ? 58.977 22.707 29.386 1.00 48.94 357 SER A C 1
ATOM 2897 O O . SER A 1 357 ? 58.917 22.513 28.149 1.00 48.94 357 SER A O 1
#

Sequence (357 aa):
MRHRRLHELEERLHIPITTAIAIGVTSCLIVGLYGVWRQQHQGFEYISFRSETLQRYPYKSRNLVLLADDRHFDSETIDDILTILDHAYLYYLRITGEVPLPSPDNDDRGLLPIAVVQDTCGAGCGRLGAHGIEIQPQYLDELYLAYQQSGTLHHLIFYELGRNFWSQTLQKKLDYHDEGEDYKVVAEGFALFMQFQAMQATGVTPAPFRGLPFQQYRDEIRRYLDIYRADPSLTWENTLQVYEFPEIPDCDARQLCLSPANLLAAFWLDLRDRYGGDFTQRFFGKFSACPTHARLKMPSIILSWPHLPEPIATSVICLPKPGAGRCQRRLVNSSSGNTAIRFVSRGHESRYRRGSS

Secondary structure (DSSP, 8-state):
----------------TTTTSHHHHHHHHHHHHHHHHHHTTS-EEEE-TT--EEEEEEEE-SSEEEEES-S-S-HHHHHHHHHHHHHHHHHHHHHHS-PPBPPTTT-SSSPEEEEE-SS-SSSEEEPTTBS-EEE-HHHHHHHHHHHHHHSEE-THHHHHHHHHT--HHHHHHH-S-SSSGGGHHHHHHHHHHHHHHHHHHHTPEEPPBTTB-HHHHHHHHHHHHHHHHH-TT--STTTGGGT-----TTHHHHT----HHHHHHHHHHHHHHHH-TTHHHHHHHHHHHS-TT----HHHHHHHGGGS-TT-TT----PPPTTS-----------S---------------------